Protein AF-A0A139R9L5-F1 (afdb_monomer)

Nearest PDB structures (foldseek):
  2bib-assembly1_A  TM=4.842E-01  e=1.596E-13  Streptococcus pneumoniae
  4np4-assembly1_A  TM=4.830E-01  e=3.898E-13  Clostridioides difficile
  8x2h-assembly1_A  TM=4.709E-01  e=1.472E-11  Paraclostridium sordellii ATCC 9714
  6jyx-assembly1_A  TM=4.601E-01  e=1.030E-11  Streptococcus pneumoniae TIGR4
  2x8m-assembly1_A  TM=4.077E-01  e=1.182E-10  Streptococcus pneumoniae R6

Foldseek 3Di:
DPDDLLDEAEAEPEDPVCLDDQNQVVVVVVQVVCVVVSNNRYAYEYEDVSCVSNVHPCCVVPQLRYEYEDEDPDDDPVDDPSLSHQKYFHDQADDDVPDDDGHTDMDGNHHSVCADLDAADDDQFGDHGRFGDAQWDCRVPAIFGDDRRFGDAAWDDDPLFIAGADDRGHTDAADWDDDPNFIFGHHRVRGTDAAWDQRPNFIWHQHPPSRSTTDAQAWDDDPQFIWHHYRVRTTWGDFDWDDPVVAIFTDDRRFGDAAWDDDPLFIAGGDRRGTDEQDWDDDPNFIWGQHRVRGTDAAWDQRPNDIWHQHPPSRSTTD

Solvent-accessible surface area (backbone atoms only — not comparable to full-atom values): 17907 Å² total; per-residue (Å²): 133,93,68,63,54,80,47,68,46,70,47,80,54,75,57,76,88,64,76,53,88,62,42,51,60,52,54,49,51,55,50,50,54,35,41,80,72,53,36,72,36,55,34,42,35,35,31,63,65,57,42,56,76,63,66,47,63,62,67,82,68,39,39,42,26,30,34,41,36,58,68,60,95,74,81,44,97,89,64,74,72,65,71,77,23,2,24,26,34,46,42,72,72,45,71,50,94,97,50,91,66,68,36,73,41,66,51,75,59,68,24,78,82,76,58,61,72,47,63,48,70,60,84,81,36,33,27,48,64,56,36,61,28,69,45,81,48,42,91,90,77,54,46,22,36,26,56,77,9,32,60,40,68,44,80,46,80,54,97,92,33,40,34,41,21,39,90,82,2,30,59,46,51,62,40,80,46,77,56,97,95,38,45,35,42,20,37,87,83,16,38,42,40,58,38,77,44,78,58,94,92,38,38,33,37,12,47,88,79,86,71,33,38,58,46,50,66,38,79,46,71,61,87,80,35,33,27,36,21,37,89,86,16,46,50,42,61,27,63,50,80,43,82,67,88,87,50,44,31,38,31,48,77,14,31,64,32,67,48,79,44,80,53,98,92,36,40,32,43,25,56,82,9,37,58,43,52,68,39,81,46,76,56,96,95,39,46,35,40,21,33,83,86,20,37,44,41,56,34,78,43,76,58,95,89,40,81,47,38,12,46,81,80,86,71,31,35,60,111

Radius of gyration: 40.04 Å; Cα contacts (8 Å, |Δi|>4): 660; chains: 1; bounding box: 83×35×111 Å

pLDDT: mean 93.88, std 5.16, range [58.91, 98.69]

Secondary structure (DSSP, 8-state):
----TTSPEEEEE-SGGG-SS-HHHHHHHHHHHHHHTT---EEEEEEHHHHHHTT--GGGG-GGGEEEE---SS-BTTB---TTSSEEEEEEEEEETTEEEEEEEEEESS-GGG-----EEETTEEEETTEE--EEE-TTSS-EEEETTEE--EEEEETTEEEEEETTTEE--SEEEEETTEEEEE-TTSBBP-SEEEETTEEEE--SSS--PPP-SEEEEETTEEEEE-TT--EEE--EEEE-SSSEEEEETTEE--EEEEETTEEEEEETTEEP-SEEEEETTEEEEE-TTSBBP-SEEEETTEEEE--SSS--B--

Sequence (319 aa):
MGLSKSVVMVDDLEDSSTKTGNVTNNALAFRNRLNDLGYNNQMLYTYASYSSEMGMNLSSFGNRNVWMASYPYNPNKNDLWYGSYGAWQWNSNTTFPGVSGVFDVSIDYGSPMKGDSFTGFRGDVYYVNGKKASGYYDGGRGWRWYENGVPFDGFRFYMGTYYWFGNGGIRQDNGWREAWGLKYYTDSNGRAVQGVRSIGGKKYFFGTDGTFYLRKNGIVSNQAEKYKADGNGVLAPWSGFMDMGAGWKWYENGSYFTGFRFYMGSYYWFQNGQRQNNSWENAWGLRYYVGNDGRAVQGWQTIDGKKYYFGDNGTFFLR

Mean predicted aligned error: 11.92 Å

Structure (mmCIF, N/CA/C/O backbone):
data_AF-A0A139R9L5-F1
#
_entry.id   AF-A0A139R9L5-F1
#
loop_
_atom_site.group_PDB
_atom_site.id
_atom_site.type_symbol
_atom_site.label_atom_id
_atom_site.label_alt_id
_atom_site.label_comp_id
_atom_site.label_asym_id
_atom_site.label_entity_id
_atom_site.label_seq_id
_atom_site.pdbx_PDB_ins_code
_atom_site.Cartn_x
_atom_site.Cartn_y
_atom_site.Cartn_z
_atom_site.occupancy
_atom_site.B_iso_or_equiv
_atom_site.auth_seq_id
_atom_site.auth_comp_id
_atom_site.auth_asym_id
_atom_site.auth_atom_id
_atom_site.pdbx_PDB_model_num
ATOM 1 N N . MET A 1 1 ? 25.989 -10.535 -41.829 1.00 58.91 1 MET A N 1
ATOM 2 C CA . MET A 1 1 ? 26.349 -10.188 -40.437 1.00 58.91 1 MET A CA 1
ATOM 3 C C . MET A 1 1 ? 25.283 -10.591 -39.420 1.00 58.91 1 MET A C 1
ATOM 5 O O . MET A 1 1 ? 25.670 -10.930 -38.319 1.00 58.91 1 MET A O 1
ATOM 9 N N . GLY A 1 2 ? 23.975 -10.586 -39.735 1.00 80.00 2 GLY A N 1
ATOM 10 C CA . GLY A 1 2 ? 22.943 -11.037 -38.775 1.00 80.00 2 GLY A CA 1
ATOM 11 C C . GLY A 1 2 ? 22.800 -10.148 -37.529 1.00 80.00 2 GLY A C 1
ATOM 12 O O . GLY A 1 2 ? 22.120 -10.522 -36.582 1.00 80.00 2 GLY A O 1
ATOM 13 N N . LEU A 1 3 ? 23.446 -8.980 -37.533 1.00 80.38 3 LEU A N 1
ATOM 14 C CA . LEU A 1 3 ? 23.455 -8.030 -36.428 1.00 80.38 3 LEU A CA 1
ATOM 15 C C . LEU A 1 3 ? 22.184 -7.172 -36.447 1.00 80.38 3 LEU A C 1
ATOM 17 O O . LEU A 1 3 ? 21.680 -6.813 -37.515 1.00 80.38 3 LEU A O 1
ATOM 21 N N . SER A 1 4 ? 21.685 -6.819 -35.258 1.00 84.44 4 SER A N 1
ATOM 22 C CA . SER A 1 4 ? 20.571 -5.875 -35.113 1.00 84.44 4 SER A CA 1
ATOM 23 C C . SER A 1 4 ? 20.940 -4.509 -35.695 1.00 84.44 4 SER A C 1
ATOM 25 O O . SER A 1 4 ? 22.072 -4.051 -35.557 1.00 84.44 4 SER A O 1
ATOM 27 N N . LYS A 1 5 ? 19.956 -3.810 -36.273 1.00 83.94 5 LYS A N 1
ATOM 28 C CA . LYS A 1 5 ? 20.116 -2.426 -36.756 1.00 83.94 5 LYS A CA 1
ATOM 29 C C . LYS A 1 5 ? 20.438 -1.425 -35.644 1.00 83.94 5 LYS A C 1
ATOM 31 O O . LYS A 1 5 ? 20.906 -0.331 -35.928 1.00 83.94 5 LYS A O 1
ATOM 36 N N . SER A 1 6 ? 20.209 -1.811 -34.389 1.00 80.75 6 SER A N 1
ATOM 37 C CA . SER A 1 6 ? 20.547 -1.016 -33.208 1.00 80.75 6 SER A CA 1
ATOM 38 C C . SER A 1 6 ? 21.996 -1.180 -32.737 1.00 80.75 6 SER A C 1
ATOM 40 O O . SER A 1 6 ? 22.396 -0.466 -31.820 1.00 80.75 6 SER A O 1
ATOM 42 N N . VAL A 1 7 ? 22.761 -2.132 -33.287 1.00 85.62 7 VAL A N 1
ATOM 43 C CA . VAL A 1 7 ? 24.173 -2.333 -32.919 1.00 85.62 7 VAL A CA 1
ATOM 44 C C . VAL A 1 7 ? 24.979 -1.101 -33.316 1.00 85.62 7 VAL A C 1
ATOM 46 O O . VAL A 1 7 ? 24.809 -0.583 -34.417 1.00 85.62 7 VAL A O 1
ATOM 49 N N . VAL A 1 8 ? 25.851 -0.644 -32.414 1.00 91.06 8 VAL A N 1
ATOM 50 C CA . VAL A 1 8 ? 26.825 0.407 -32.718 1.00 91.06 8 VAL A CA 1
ATOM 51 C C . VAL A 1 8 ? 27.941 -0.204 -33.556 1.00 91.06 8 VAL A C 1
ATOM 53 O O . VAL A 1 8 ? 28.617 -1.128 -33.108 1.00 91.06 8 VAL A O 1
ATOM 56 N N . MET A 1 9 ? 28.122 0.305 -34.770 1.00 93.38 9 MET A N 1
ATOM 57 C CA . MET A 1 9 ? 29.213 -0.085 -35.660 1.00 93.38 9 MET A CA 1
ATOM 58 C C . MET A 1 9 ? 30.359 0.911 -35.493 1.00 93.38 9 MET A C 1
ATOM 60 O O . MET A 1 9 ? 30.156 2.109 -35.680 1.00 93.38 9 MET A O 1
ATOM 64 N N . VAL A 1 10 ? 31.545 0.437 -35.128 1.00 94.75 10 VAL A N 1
ATOM 65 C CA . VAL A 1 10 ? 32.721 1.296 -34.947 1.00 94.75 10 VAL A CA 1
ATOM 66 C C . VAL A 1 10 ? 33.625 1.148 -36.165 1.00 94.75 10 VAL A C 1
ATOM 68 O O . VAL A 1 10 ? 33.992 0.030 -36.518 1.00 94.75 10 VAL A O 1
ATOM 71 N N . ASP A 1 11 ? 33.927 2.263 -36.821 1.00 95.56 11 ASP A N 1
ATOM 72 C CA . ASP A 1 11 ? 34.998 2.365 -37.809 1.00 95.56 11 ASP A CA 1
ATOM 73 C C . ASP A 1 11 ? 36.313 2.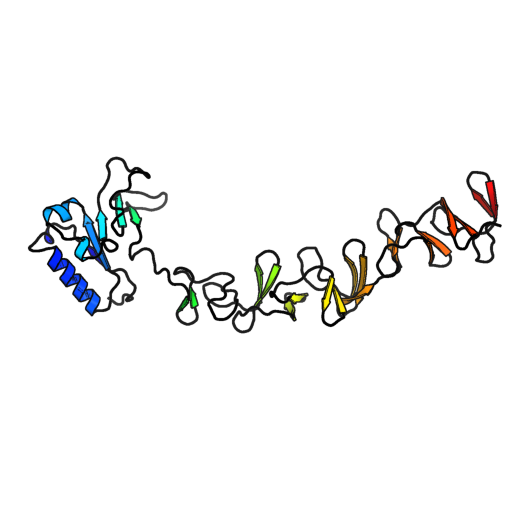594 -37.061 1.00 95.56 11 ASP A C 1
ATOM 75 O O . ASP A 1 11 ? 36.431 3.563 -36.311 1.00 95.56 11 ASP A O 1
ATOM 79 N N . ASP A 1 12 ? 37.248 1.664 -37.203 1.00 94.56 12 ASP A N 1
ATOM 80 C CA . ASP A 1 12 ? 38.472 1.575 -36.411 1.00 94.56 12 ASP A CA 1
ATOM 81 C C . ASP A 1 12 ? 39.671 2.073 -37.233 1.00 94.56 12 ASP A C 1
ATOM 83 O O . ASP A 1 12 ? 40.184 1.369 -38.108 1.00 94.56 12 ASP A O 1
ATOM 87 N N . LEU A 1 13 ? 40.080 3.325 -36.995 1.00 95.00 13 LEU A N 1
ATOM 88 C CA . LEU A 1 13 ? 41.138 4.011 -37.737 1.00 95.00 13 LEU A CA 1
ATOM 89 C C . LEU A 1 13 ? 42.344 4.307 -36.850 1.00 95.00 13 LEU A C 1
ATOM 91 O O . LEU A 1 13 ? 42.518 5.414 -36.326 1.00 95.00 13 LEU A O 1
ATOM 95 N N . GLU A 1 14 ? 43.213 3.311 -36.740 1.00 90.19 14 GLU A N 1
ATOM 96 C CA . GLU A 1 14 ? 44.490 3.432 -36.037 1.00 90.19 14 GLU A CA 1
ATOM 97 C C . GLU A 1 14 ? 45.669 2.775 -36.769 1.00 90.19 14 GLU A C 1
ATOM 99 O O . GLU A 1 14 ? 46.824 3.149 -36.555 1.00 90.19 14 GLU A O 1
ATOM 104 N N . ASP A 1 15 ? 45.405 1.849 -37.693 1.00 92.00 15 ASP A N 1
ATOM 105 C CA . ASP A 1 15 ? 46.467 1.109 -38.369 1.00 92.00 15 ASP A CA 1
ATOM 106 C C . ASP A 1 15 ? 47.169 1.945 -39.450 1.00 92.00 15 ASP A C 1
ATOM 108 O O . ASP A 1 15 ? 46.549 2.697 -40.205 1.00 92.00 15 ASP A O 1
ATOM 112 N N . SER A 1 16 ? 48.483 1.768 -39.584 1.00 91.06 16 SER A N 1
ATOM 113 C CA . SER A 1 16 ? 49.293 2.448 -40.603 1.00 91.06 16 SER A CA 1
ATOM 114 C C . SER A 1 16 ? 48.801 2.244 -42.044 1.00 91.06 16 SER A C 1
ATOM 116 O O . SER A 1 16 ? 48.887 3.168 -42.851 1.00 91.06 16 SER A O 1
ATOM 118 N N . SER A 1 17 ? 48.226 1.084 -42.368 1.00 92.06 17 SER A N 1
ATOM 119 C CA . SER A 1 17 ? 47.673 0.768 -43.691 1.00 92.06 17 SER A CA 1
ATOM 120 C C . SER A 1 17 ? 46.475 1.643 -44.071 1.00 92.06 17 SER A C 1
ATOM 122 O O . SER A 1 17 ? 46.212 1.861 -45.255 1.00 92.06 17 SER A O 1
ATOM 124 N N . THR A 1 18 ? 45.782 2.210 -43.081 1.00 91.81 18 THR A N 1
ATOM 125 C CA . THR A 1 18 ? 44.642 3.110 -43.301 1.00 91.81 18 THR A CA 1
ATOM 126 C C . THR A 1 18 ? 45.071 4.548 -43.609 1.00 91.81 18 THR A C 1
ATOM 128 O O . THR A 1 18 ? 44.250 5.342 -44.066 1.00 91.81 18 THR A O 1
ATOM 131 N N . LYS A 1 19 ? 46.358 4.894 -43.434 1.00 91.81 19 LYS A N 1
ATOM 132 C CA . LYS A 1 19 ? 46.918 6.239 -43.664 1.00 91.81 19 LYS A CA 1
ATOM 133 C C . LYS A 1 19 ? 47.159 6.533 -45.147 1.00 91.81 19 LYS A C 1
ATOM 135 O O . LYS A 1 19 ? 48.261 6.885 -45.563 1.00 91.81 19 LYS A O 1
ATOM 140 N N . THR A 1 20 ? 46.132 6.367 -45.974 1.00 88.75 20 THR A N 1
ATOM 141 C CA . THR A 1 20 ? 46.236 6.536 -47.427 1.00 88.75 20 THR A CA 1
ATOM 142 C C . THR A 1 20 ? 45.127 7.432 -47.973 1.00 88.75 20 THR A C 1
ATOM 144 O O . THR A 1 20 ? 43.956 7.324 -47.606 1.00 88.75 20 THR A O 1
ATOM 147 N N . GLY A 1 21 ? 45.500 8.343 -48.877 1.00 90.31 21 GLY A N 1
ATOM 148 C CA . GLY A 1 21 ? 44.561 9.273 -49.506 1.00 90.31 21 GLY A CA 1
ATOM 149 C C . GLY A 1 21 ? 43.842 10.185 -48.503 1.00 90.31 21 GLY A C 1
ATOM 150 O O . GLY A 1 21 ? 44.415 10.613 -47.504 1.00 90.31 21 GLY A O 1
ATOM 151 N N . ASN A 1 22 ? 42.577 10.508 -48.789 1.00 95.31 22 ASN A N 1
ATOM 152 C CA . ASN A 1 22 ? 41.741 11.314 -47.899 1.00 95.31 22 ASN A CA 1
ATOM 153 C C . ASN A 1 22 ? 40.959 10.408 -46.938 1.00 95.31 22 ASN A C 1
ATOM 155 O O . ASN A 1 22 ? 39.850 9.962 -47.241 1.00 95.31 22 ASN A O 1
ATOM 159 N N . VAL A 1 23 ? 41.540 10.174 -45.763 1.00 96.00 23 VAL A N 1
ATOM 160 C CA . VAL A 1 23 ? 40.984 9.283 -44.734 1.00 96.00 23 VAL A CA 1
ATOM 161 C C . VAL A 1 23 ? 39.589 9.713 -44.278 1.00 96.00 23 VAL A C 1
ATOM 163 O O . VAL A 1 23 ? 38.715 8.866 -44.115 1.00 96.00 23 VAL A O 1
ATOM 166 N N . THR A 1 24 ? 39.335 11.022 -44.152 1.00 96.62 24 THR A N 1
ATOM 167 C CA . THR A 1 24 ? 38.002 11.536 -43.782 1.00 96.62 24 THR A CA 1
ATOM 168 C C . THR A 1 24 ? 36.944 11.077 -44.784 1.00 96.62 24 THR A C 1
ATOM 170 O O . THR A 1 24 ? 35.913 10.533 -44.396 1.00 96.62 24 THR A O 1
ATOM 173 N N . ASN A 1 25 ? 37.201 11.262 -46.081 1.00 96.88 25 ASN A N 1
ATOM 174 C CA . ASN A 1 25 ? 36.246 10.891 -47.124 1.00 96.88 25 ASN A CA 1
ATOM 175 C C . ASN A 1 25 ? 36.062 9.373 -47.224 1.00 96.88 25 ASN A C 1
ATOM 177 O O . ASN A 1 25 ? 34.944 8.920 -47.460 1.00 96.88 25 ASN A O 1
ATOM 181 N N . ASN A 1 26 ? 37.123 8.594 -47.008 1.00 95.00 26 ASN A N 1
ATOM 182 C CA . ASN A 1 26 ? 37.047 7.133 -47.008 1.00 95.00 26 ASN A CA 1
ATOM 183 C C . ASN A 1 26 ? 36.151 6.621 -45.866 1.00 95.00 26 ASN A C 1
ATOM 185 O O . ASN A 1 26 ? 35.236 5.832 -46.105 1.00 95.00 26 ASN A O 1
ATOM 189 N N . ALA A 1 27 ? 36.347 7.137 -44.652 1.00 95.81 27 ALA A N 1
ATOM 190 C CA . ALA A 1 27 ? 35.541 6.790 -43.483 1.00 95.81 27 ALA A CA 1
ATOM 191 C C . ALA A 1 27 ? 34.079 7.258 -43.622 1.00 95.81 27 ALA A C 1
ATOM 193 O O . ALA A 1 27 ? 33.140 6.532 -43.289 1.00 95.81 27 ALA A O 1
ATOM 194 N N . LEU A 1 28 ? 33.841 8.443 -44.200 1.00 96.62 28 LEU A N 1
ATOM 195 C CA . LEU A 1 28 ? 32.485 8.899 -44.527 1.00 96.62 28 LEU A CA 1
ATOM 196 C C . LEU A 1 28 ? 31.817 8.016 -45.588 1.00 96.62 28 LEU A C 1
ATOM 198 O O . LEU A 1 28 ? 30.624 7.738 -45.478 1.00 96.62 28 LEU A O 1
ATOM 202 N N . ALA A 1 29 ? 32.554 7.542 -46.594 1.00 96.00 29 ALA A N 1
ATOM 203 C CA . ALA A 1 29 ? 32.020 6.620 -47.594 1.00 96.00 29 ALA A CA 1
ATOM 204 C C . ALA A 1 29 ? 31.612 5.279 -46.961 1.00 96.00 29 ALA A C 1
ATOM 206 O O . ALA A 1 29 ? 30.514 4.784 -47.231 1.00 96.00 29 ALA A O 1
ATOM 207 N N . PHE A 1 30 ? 32.441 4.732 -46.066 1.00 94.31 30 PHE A N 1
ATOM 208 C CA . PHE A 1 30 ? 32.104 3.542 -45.282 1.00 94.31 30 PHE A CA 1
ATOM 209 C C . PHE A 1 30 ? 30.847 3.764 -44.430 1.00 94.31 30 PHE A C 1
ATOM 211 O O . PHE A 1 30 ? 29.892 2.985 -44.497 1.00 94.31 30 PHE A O 1
ATOM 218 N N . ARG A 1 31 ? 30.791 4.882 -43.701 1.00 95.19 31 ARG A N 1
ATOM 219 C CA . ARG A 1 31 ? 29.631 5.277 -42.899 1.00 95.19 31 ARG A CA 1
ATOM 220 C C . ARG A 1 31 ? 28.353 5.394 -43.728 1.00 95.19 31 ARG A C 1
ATOM 222 O O . ARG A 1 31 ? 27.314 4.867 -43.336 1.00 95.19 31 ARG A O 1
ATOM 229 N N . ASN A 1 32 ? 28.416 6.064 -44.875 1.00 95.88 32 ASN A N 1
ATOM 230 C CA . ASN A 1 32 ? 27.268 6.227 -45.766 1.00 95.88 32 ASN A CA 1
ATOM 231 C C . ASN A 1 32 ? 26.772 4.871 -46.263 1.00 95.88 32 ASN A C 1
ATOM 233 O O . ASN A 1 32 ? 25.571 4.612 -46.246 1.00 95.88 32 ASN A O 1
ATOM 237 N N . ARG A 1 33 ? 27.690 3.951 -46.577 1.00 96.25 33 ARG A N 1
ATOM 238 C CA . ARG A 1 33 ? 27.307 2.590 -46.942 1.00 96.25 33 ARG A CA 1
ATOM 239 C C . ARG A 1 33 ? 26.597 1.853 -45.801 1.00 96.25 33 ARG A C 1
ATOM 241 O O . ARG A 1 33 ? 25.659 1.103 -46.063 1.00 96.25 33 ARG A O 1
ATOM 248 N N . LEU A 1 34 ? 27.005 2.056 -44.547 1.00 94.44 34 LEU A N 1
ATOM 249 C CA . LEU A 1 34 ? 26.305 1.497 -43.384 1.00 94.44 34 LEU A CA 1
ATOM 250 C C . LEU A 1 34 ? 24.909 2.107 -43.190 1.00 94.44 34 LEU A C 1
ATOM 252 O O . LEU A 1 34 ? 23.971 1.358 -42.904 1.00 94.44 34 LEU A O 1
ATOM 256 N N . ASN A 1 35 ? 24.757 3.419 -43.399 1.00 92.81 35 ASN A N 1
ATOM 257 C CA . ASN A 1 35 ? 23.456 4.100 -43.384 1.00 92.81 35 ASN A CA 1
ATOM 258 C C . ASN A 1 35 ? 22.500 3.520 -44.436 1.00 92.81 35 ASN A C 1
ATOM 260 O O . ASN A 1 35 ? 21.370 3.169 -44.101 1.00 92.81 35 ASN A O 1
ATOM 264 N N . ASP A 1 36 ? 22.960 3.323 -45.676 1.00 95.06 36 ASP A N 1
ATOM 265 C CA . ASP A 1 36 ? 22.151 2.725 -46.754 1.00 95.06 36 ASP A CA 1
ATOM 266 C C . ASP A 1 36 ? 21.679 1.305 -46.410 1.00 95.06 36 ASP A C 1
ATOM 268 O O . ASP A 1 36 ? 20.625 0.844 -46.845 1.00 95.06 36 ASP A O 1
ATOM 272 N N . LEU A 1 37 ? 22.473 0.592 -45.610 1.00 92.94 37 LEU A N 1
ATOM 273 C CA . LEU A 1 37 ? 22.155 -0.740 -45.108 1.00 92.94 37 LEU A CA 1
ATOM 274 C C . LEU A 1 37 ? 21.323 -0.705 -43.812 1.00 92.94 37 LEU A C 1
ATOM 276 O O . LEU A 1 37 ? 21.007 -1.769 -43.270 1.00 92.94 37 LEU A O 1
ATOM 280 N N . GLY A 1 38 ? 20.955 0.476 -43.309 1.00 89.31 38 GLY A N 1
ATOM 281 C CA . GLY A 1 38 ? 20.111 0.700 -42.133 1.00 89.31 38 GLY A CA 1
AT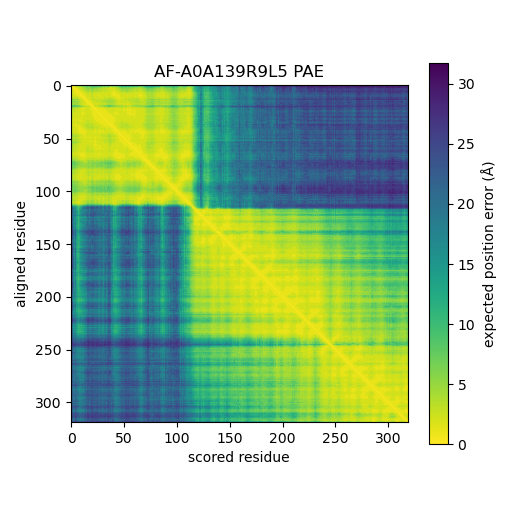OM 282 C C . GLY A 1 38 ? 20.825 0.616 -40.781 1.00 89.31 38 GLY A C 1
ATOM 283 O O . GLY A 1 38 ? 20.156 0.503 -39.756 1.00 89.31 38 GLY A O 1
ATOM 284 N N . TYR A 1 39 ? 22.159 0.617 -40.749 1.00 91.38 39 TYR A N 1
ATOM 285 C CA . TYR A 1 39 ? 22.947 0.602 -39.512 1.00 91.38 39 TYR A CA 1
ATOM 286 C C . TYR A 1 39 ? 23.329 2.023 -39.113 1.00 91.38 39 TYR A C 1
ATOM 288 O O . TYR A 1 39 ? 24.471 2.415 -39.305 1.00 91.38 39 TYR A O 1
ATOM 296 N N . ASN A 1 40 ? 22.385 2.792 -38.572 1.00 89.12 40 ASN A N 1
ATOM 297 C CA . ASN A 1 40 ? 22.553 4.238 -38.358 1.00 89.12 40 ASN A CA 1
ATOM 298 C C . ASN A 1 40 ? 23.300 4.609 -37.059 1.00 89.12 40 ASN A C 1
ATOM 300 O O . ASN A 1 40 ? 23.667 5.767 -36.866 1.00 89.12 40 ASN A O 1
ATOM 304 N N . ASN A 1 41 ? 23.535 3.639 -36.171 1.00 90.06 41 ASN A N 1
ATOM 305 C CA . ASN A 1 41 ? 24.327 3.825 -34.957 1.00 90.06 41 ASN A CA 1
ATOM 306 C C . ASN A 1 41 ? 25.796 3.555 -35.283 1.00 90.06 41 ASN A C 1
ATOM 308 O O . ASN A 1 41 ? 26.202 2.396 -35.364 1.00 90.06 41 ASN A O 1
ATOM 312 N N . GLN A 1 42 ? 26.590 4.606 -35.488 1.00 92.69 42 GLN A N 1
ATOM 313 C CA . GLN A 1 42 ? 28.009 4.455 -35.810 1.00 92.69 42 GLN A CA 1
ATOM 314 C C . GLN A 1 42 ? 28.899 5.280 -34.897 1.00 92.69 42 GLN A C 1
ATOM 316 O O . GLN A 1 42 ? 28.502 6.346 -34.422 1.00 92.69 42 GLN A O 1
ATOM 321 N N . MET A 1 43 ? 30.130 4.814 -34.733 1.00 95.50 43 MET A N 1
ATOM 322 C CA . MET A 1 43 ? 31.213 5.595 -34.164 1.00 95.50 43 MET A CA 1
ATOM 323 C C . MET A 1 43 ? 32.461 5.512 -35.031 1.00 95.50 43 MET A C 1
ATOM 325 O O . MET A 1 43 ? 32.656 4.544 -35.755 1.00 95.50 43 MET A O 1
ATOM 329 N N . LEU A 1 44 ? 33.296 6.534 -34.932 1.00 97.12 44 LEU A N 1
ATOM 330 C CA . LEU A 1 44 ? 34.657 6.546 -35.435 1.00 97.12 44 LEU A CA 1
ATOM 331 C C . LEU A 1 44 ? 35.595 6.433 -34.235 1.00 97.12 44 LEU A C 1
ATOM 333 O O . LEU A 1 44 ? 35.563 7.304 -33.364 1.00 97.12 44 LEU A O 1
ATOM 337 N N . TYR A 1 45 ? 36.413 5.392 -34.199 1.00 97.50 45 TYR A N 1
ATOM 338 C CA . TYR A 1 45 ? 37.508 5.248 -33.253 1.00 97.50 45 TYR A CA 1
ATOM 339 C C . TYR A 1 45 ? 38.829 5.635 -33.919 1.00 97.50 45 TYR A C 1
ATOM 341 O O . TYR A 1 45 ? 39.101 5.249 -35.053 1.00 97.50 45 TYR A O 1
ATOM 349 N N . THR A 1 46 ? 39.622 6.458 -33.236 1.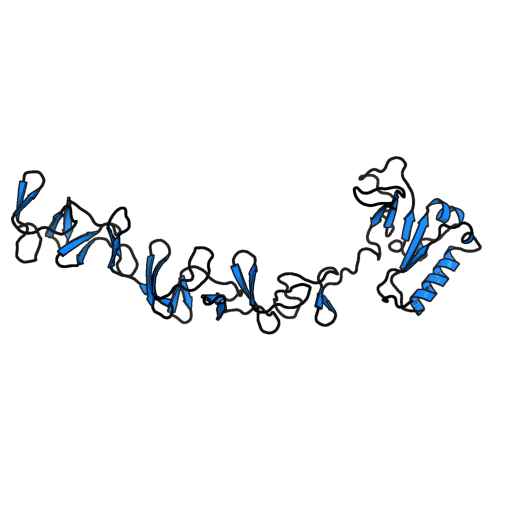00 97.31 46 THR A N 1
ATOM 350 C CA . THR A 1 46 ? 40.958 6.872 -33.682 1.00 97.31 46 THR A CA 1
ATOM 351 C C . THR A 1 46 ? 41.744 7.463 -32.511 1.00 97.31 46 THR A C 1
ATOM 353 O O . THR A 1 46 ? 41.178 7.723 -31.447 1.00 97.31 46 THR A O 1
ATOM 356 N N . TYR A 1 47 ? 43.033 7.741 -32.700 1.00 95.88 47 TYR A N 1
ATOM 357 C CA . TYR A 1 47 ? 43.875 8.398 -31.701 1.00 95.88 47 TYR A CA 1
ATOM 358 C C . TYR A 1 47 ? 44.334 9.796 -32.140 1.00 95.88 47 TYR A C 1
ATOM 360 O O . TYR A 1 47 ? 44.373 10.135 -33.326 1.00 95.88 47 TYR A O 1
ATOM 368 N N . ALA A 1 48 ? 44.685 10.642 -31.167 1.00 93.56 48 ALA A N 1
ATOM 369 C CA . ALA A 1 48 ? 44.901 12.073 -31.400 1.00 93.56 48 ALA A CA 1
ATOM 370 C C . ALA A 1 48 ? 45.987 12.378 -32.452 1.00 93.56 48 ALA A C 1
ATOM 372 O O . ALA A 1 48 ? 45.790 13.248 -33.304 1.00 93.56 48 ALA A O 1
ATOM 373 N N . SER A 1 49 ? 47.113 11.656 -32.431 1.00 93.69 49 SER A N 1
ATOM 374 C CA . SER A 1 49 ? 48.175 11.828 -33.432 1.00 93.69 49 SER A CA 1
ATOM 375 C C . SER A 1 49 ? 47.775 11.319 -34.815 1.00 93.69 49 SER A C 1
ATOM 377 O O . SER A 1 49 ? 48.049 12.022 -35.780 1.00 93.69 49 SER A O 1
ATOM 379 N N . TYR A 1 50 ? 47.045 10.203 -34.937 1.00 96.12 50 TYR A N 1
ATOM 380 C CA . TYR A 1 50 ? 46.507 9.739 -36.224 1.00 96.12 50 TYR A CA 1
ATOM 381 C C . TYR A 1 50 ? 45.646 10.815 -36.884 1.00 96.12 50 TYR A C 1
ATOM 383 O O . TYR A 1 50 ? 45.865 11.190 -38.036 1.00 96.12 50 TYR A O 1
ATOM 391 N N . SER A 1 51 ? 44.686 11.353 -36.125 1.00 94.25 51 SER A N 1
ATOM 392 C CA . SER A 1 51 ? 43.772 12.378 -36.624 1.00 94.25 51 SER A CA 1
ATOM 393 C C . SER A 1 51 ? 44.512 13.639 -37.073 1.00 94.25 51 SER A C 1
ATOM 395 O O . SER A 1 51 ? 44.093 14.267 -38.045 1.00 94.25 51 SER A O 1
ATOM 397 N N . SER A 1 52 ? 45.577 14.019 -36.361 1.00 94.31 52 SER A N 1
ATOM 398 C CA . SER A 1 52 ? 46.410 15.178 -36.693 1.00 94.31 52 SER A CA 1
ATOM 399 C C . SER A 1 52 ? 47.252 14.928 -37.950 1.00 94.31 52 SER A C 1
ATOM 401 O O . SER A 1 52 ? 47.217 15.730 -38.880 1.00 94.31 52 SER A O 1
ATOM 403 N N . GLU A 1 53 ? 47.944 13.786 -38.018 1.00 95.06 53 GLU A N 1
ATOM 404 C CA . GLU A 1 53 ? 48.787 13.375 -39.152 1.00 95.06 53 GLU A CA 1
ATOM 405 C C . GLU A 1 53 ? 47.996 13.291 -40.461 1.00 95.06 53 GLU A C 1
ATOM 407 O O . GLU A 1 53 ? 48.473 13.732 -41.505 1.00 95.06 53 GLU A O 1
ATOM 412 N N . MET A 1 54 ? 46.770 12.765 -40.403 1.00 95.75 54 MET A N 1
ATOM 413 C CA . MET A 1 54 ? 45.911 12.594 -41.577 1.00 95.75 54 MET A CA 1
ATOM 414 C C . MET A 1 54 ? 45.019 13.807 -41.870 1.00 95.75 54 MET A C 1
ATOM 416 O O . MET A 1 54 ? 44.225 13.762 -42.812 1.00 95.75 54 MET A O 1
ATOM 420 N N . GLY A 1 55 ? 45.108 14.881 -41.075 1.00 95.06 55 GLY A N 1
ATOM 421 C CA . GLY A 1 55 ? 44.301 16.091 -41.251 1.00 95.06 55 GLY A CA 1
ATOM 422 C C . GLY A 1 55 ? 42.792 15.823 -41.216 1.00 95.06 55 GLY A C 1
ATOM 423 O O . GLY A 1 55 ? 42.044 16.359 -42.036 1.00 95.06 55 GLY A O 1
ATOM 424 N N . MET A 1 56 ? 42.335 14.949 -40.314 1.00 95.56 56 MET A N 1
ATOM 425 C CA . MET A 1 56 ? 40.943 14.501 -40.304 1.00 95.56 56 MET A CA 1
ATOM 426 C C . MET A 1 56 ? 39.964 15.598 -39.871 1.00 95.56 56 MET A C 1
ATOM 428 O O . MET A 1 56 ? 40.161 16.270 -38.858 1.00 95.56 56 MET A O 1
ATOM 432 N N . ASN A 1 57 ? 38.829 15.704 -40.568 1.00 96.12 57 ASN A N 1
ATOM 433 C CA . ASN A 1 57 ? 37.717 16.553 -40.141 1.00 96.12 57 ASN A CA 1
ATOM 434 C C . ASN A 1 57 ? 36.723 15.753 -39.282 1.00 96.12 57 ASN A C 1
ATOM 436 O O . ASN A 1 57 ? 35.663 15.338 -39.753 1.00 96.12 57 ASN A O 1
ATOM 440 N N . LEU A 1 58 ? 37.050 15.559 -38.004 1.00 95.38 58 LEU A N 1
ATOM 441 C CA . LEU A 1 58 ? 36.243 14.761 -37.067 1.00 95.38 58 LEU A CA 1
ATOM 442 C C . LEU A 1 58 ? 34.808 15.287 -36.872 1.00 95.38 58 LEU A C 1
ATOM 444 O O . LEU A 1 58 ? 33.887 14.512 -36.615 1.00 95.38 58 LEU A O 1
ATOM 448 N N . SER A 1 59 ? 34.586 16.592 -37.054 1.00 94.56 59 SER A N 1
ATOM 449 C CA . SER A 1 59 ? 33.254 17.195 -36.914 1.00 94.56 59 SER A CA 1
ATOM 450 C C . SER A 1 59 ? 32.254 16.703 -37.967 1.00 94.56 59 SER A C 1
ATOM 452 O O . SER A 1 59 ? 31.054 16.652 -37.695 1.00 94.56 59 SER A O 1
ATOM 454 N N . SER A 1 60 ? 32.743 16.250 -39.130 1.00 95.38 60 SER A N 1
ATOM 455 C CA . SER A 1 60 ? 31.917 15.677 -40.201 1.00 95.38 60 SER A CA 1
ATOM 456 C C . SER A 1 60 ? 31.208 14.378 -39.797 1.00 95.38 60 SER A C 1
ATOM 458 O O . SER A 1 60 ? 30.180 14.029 -40.373 1.00 95.38 60 SER A O 1
ATOM 460 N N . PHE A 1 61 ? 31.700 13.696 -38.758 1.00 94.19 61 PHE A N 1
ATOM 461 C CA . PHE A 1 61 ? 31.070 12.504 -38.192 1.00 94.19 61 PHE A CA 1
ATOM 462 C C . PHE A 1 61 ? 30.057 12.851 -37.084 1.00 94.19 61 PHE A C 1
ATOM 464 O O . PHE A 1 61 ? 29.331 11.976 -36.605 1.00 94.19 61 PHE A O 1
ATOM 471 N N . GLY A 1 62 ? 29.974 14.116 -36.669 1.00 93.56 62 GLY A N 1
ATOM 472 C CA . GLY A 1 62 ? 29.268 14.543 -35.466 1.00 93.56 62 GLY A CA 1
ATOM 473 C C . GLY A 1 62 ? 30.043 14.145 -34.211 1.00 93.56 62 GLY A C 1
ATOM 474 O O . GLY A 1 62 ? 30.290 12.968 -33.967 1.00 93.56 62 GLY A O 1
ATOM 475 N N . ASN A 1 63 ? 30.399 15.125 -33.381 1.00 92.75 63 ASN A N 1
ATOM 476 C CA . ASN A 1 63 ? 31.361 14.930 -32.290 1.00 92.75 63 ASN A CA 1
ATOM 477 C C . ASN A 1 63 ? 30.995 13.785 -31.325 1.00 92.75 63 ASN A C 1
ATOM 479 O O . ASN A 1 63 ? 31.873 13.049 -30.886 1.00 92.75 63 ASN A O 1
ATOM 483 N N . ARG A 1 64 ? 29.705 13.568 -31.037 1.00 93.62 64 ARG A N 1
ATOM 484 C CA . ARG A 1 64 ? 29.253 12.470 -30.157 1.00 93.62 64 ARG A CA 1
ATOM 485 C C . ARG A 1 64 ? 29.439 11.067 -30.740 1.00 93.62 64 ARG A C 1
ATOM 487 O O . ARG A 1 64 ? 29.333 10.097 -30.001 1.00 93.62 64 ARG A O 1
ATOM 494 N N . ASN A 1 65 ? 29.773 10.958 -32.020 1.00 95.12 65 ASN A N 1
ATOM 495 C CA . ASN A 1 65 ? 30.096 9.697 -32.678 1.00 95.12 65 ASN A CA 1
ATOM 496 C C . ASN A 1 65 ? 31.610 9.448 -32.744 1.00 95.12 65 ASN A C 1
ATOM 498 O O . ASN A 1 65 ? 32.032 8.518 -33.414 1.00 95.12 65 ASN A O 1
ATOM 502 N N . VAL A 1 66 ? 32.441 10.262 -32.091 1.00 97.19 66 VAL A N 1
ATOM 503 C CA . VAL A 1 66 ? 33.896 10.060 -32.059 1.00 97.19 66 VAL A CA 1
ATOM 504 C C . VAL A 1 66 ? 34.296 9.410 -30.736 1.00 97.19 66 VAL A C 1
ATOM 506 O O . VAL A 1 66 ? 33.889 9.867 -29.663 1.00 97.19 66 VAL A O 1
ATOM 509 N N . TRP A 1 67 ? 35.095 8.352 -30.821 1.00 97.62 67 TRP A N 1
ATOM 510 C CA . TRP A 1 67 ? 35.785 7.705 -29.713 1.00 97.62 67 TRP A CA 1
ATOM 511 C C . TRP A 1 67 ? 37.281 7.981 -29.862 1.00 97.62 67 TRP A C 1
ATOM 513 O O . TRP A 1 67 ? 37.941 7.447 -30.745 1.00 97.62 67 TRP A O 1
ATOM 523 N N . MET A 1 68 ? 37.796 8.888 -29.036 1.00 97.69 68 MET A N 1
ATOM 524 C CA . MET A 1 68 ? 39.180 9.347 -29.131 1.00 97.69 68 MET A CA 1
ATOM 525 C C . MET A 1 68 ? 40.068 8.567 -28.165 1.00 97.69 68 MET A C 1
ATOM 527 O O . MET A 1 68 ? 39.761 8.519 -26.976 1.00 97.69 68 MET A O 1
ATOM 531 N N . ALA A 1 69 ? 41.181 8.020 -28.639 1.00 97.12 69 ALA A N 1
ATOM 532 C CA . ALA A 1 69 ? 42.218 7.427 -27.805 1.00 97.12 69 ALA A CA 1
ATOM 533 C C . ALA A 1 69 ? 43.373 8.410 -27.570 1.00 97.12 69 ALA A C 1
ATOM 535 O O . ALA A 1 69 ? 43.903 9.033 -28.497 1.00 97.12 69 ALA A O 1
ATOM 536 N N . SER A 1 70 ? 43.743 8.581 -26.301 1.00 95.19 70 SER A N 1
ATOM 537 C CA . SER A 1 70 ? 44.911 9.360 -25.881 1.00 95.19 70 SER A CA 1
ATOM 538 C C . SER A 1 70 ? 45.176 9.131 -24.399 1.00 95.19 70 SER A C 1
ATOM 540 O O . SER A 1 70 ? 44.271 9.291 -23.579 1.00 95.19 70 SER A O 1
ATOM 542 N N . TYR A 1 71 ? 46.420 8.824 -24.042 1.00 94.81 71 TYR A N 1
ATOM 543 C CA . TYR A 1 71 ? 46.763 8.333 -22.708 1.00 94.81 71 TYR A CA 1
ATOM 544 C C . TYR A 1 71 ? 47.515 9.405 -21.905 1.00 94.81 71 TYR A C 1
ATOM 546 O O . TYR A 1 71 ? 48.663 9.717 -22.232 1.00 94.81 71 TYR A O 1
ATOM 554 N N . PRO A 1 72 ? 46.904 10.001 -20.864 1.00 93.00 72 PRO A N 1
ATOM 555 C CA . PRO A 1 72 ? 47.607 10.925 -19.993 1.00 93.00 72 PRO A CA 1
ATOM 556 C C . PRO A 1 72 ? 48.623 10.146 -19.154 1.00 93.00 72 PRO A C 1
ATOM 558 O O . PRO A 1 72 ? 48.313 9.087 -18.612 1.00 93.00 72 PRO A O 1
ATOM 561 N N . TYR A 1 73 ? 49.829 10.697 -18.997 1.00 92.00 73 TYR A N 1
ATOM 562 C CA . TYR A 1 73 ? 50.868 10.071 -18.172 1.00 92.00 73 TYR A CA 1
ATOM 563 C C . TYR A 1 73 ? 50.433 9.940 -16.699 1.00 92.00 73 TYR A C 1
ATOM 565 O O . TYR A 1 73 ? 50.699 8.928 -16.060 1.00 92.00 73 TYR A O 1
ATOM 573 N N . ASN A 1 74 ? 49.709 10.945 -16.184 1.00 91.69 74 ASN A N 1
ATOM 574 C CA . ASN A 1 74 ? 49.125 10.961 -14.840 1.00 91.69 74 ASN A CA 1
ATOM 575 C C . ASN A 1 74 ? 47.606 11.228 -14.923 1.00 91.69 74 ASN A C 1
ATOM 577 O O . ASN A 1 74 ? 47.201 12.393 -14.921 1.00 91.69 74 ASN A O 1
ATOM 581 N N . PRO A 1 75 ? 46.753 10.192 -15.007 1.00 90.69 75 PRO A N 1
ATOM 582 C CA . PRO A 1 75 ? 45.300 10.360 -15.062 1.00 90.69 75 PRO A CA 1
ATOM 583 C C . PRO A 1 75 ? 44.745 11.109 -13.839 1.00 90.69 75 PRO A C 1
ATOM 585 O O . PRO A 1 75 ? 45.084 10.793 -12.698 1.00 90.69 75 PRO A O 1
ATOM 588 N N . ASN A 1 76 ? 43.850 12.077 -14.061 1.00 91.06 76 ASN A N 1
ATOM 589 C CA . ASN A 1 76 ? 43.237 12.876 -12.999 1.00 91.06 76 ASN A CA 1
ATOM 590 C C . ASN A 1 76 ? 41.733 13.044 -13.243 1.00 91.06 76 ASN A C 1
ATOM 592 O O . ASN A 1 76 ? 41.308 13.514 -14.292 1.00 91.06 76 ASN A O 1
ATOM 596 N N . LYS A 1 77 ? 40.913 12.727 -12.234 1.00 92.00 77 LYS A N 1
ATOM 597 C CA . LYS A 1 77 ? 39.446 12.844 -12.306 1.00 92.00 77 LYS A CA 1
ATOM 598 C C . LYS A 1 77 ? 38.931 14.264 -12.589 1.00 92.00 77 LYS A C 1
ATOM 600 O O . LYS A 1 77 ? 37.791 14.411 -13.014 1.00 92.00 77 LYS A O 1
ATOM 605 N N . ASN A 1 78 ? 39.736 15.288 -12.304 1.00 94.12 78 ASN A N 1
ATOM 606 C CA . ASN A 1 78 ? 39.385 16.694 -12.501 1.00 94.12 78 ASN A CA 1
ATOM 607 C C . ASN A 1 78 ? 39.950 17.274 -13.812 1.00 94.12 78 ASN A C 1
ATOM 609 O O . ASN A 1 78 ? 39.640 18.417 -14.130 1.00 94.12 78 ASN A O 1
ATOM 613 N N . ASP A 1 79 ? 40.772 16.518 -14.546 1.00 93.50 79 ASP A N 1
ATOM 614 C CA . ASP A 1 79 ? 41.355 16.923 -15.830 1.00 93.50 79 ASP A CA 1
ATOM 615 C C . ASP A 1 79 ? 40.987 15.891 -16.899 1.00 93.50 79 ASP A C 1
ATOM 617 O O . ASP A 1 79 ? 41.724 14.952 -17.201 1.00 93.50 79 ASP A O 1
ATOM 621 N N . LEU A 1 80 ? 39.761 16.024 -17.399 1.00 95.31 80 LEU A N 1
ATOM 622 C CA . LEU A 1 80 ? 39.170 15.093 -18.345 1.00 95.31 80 LEU A CA 1
ATOM 623 C C . LEU A 1 80 ? 39.374 15.590 -19.776 1.00 95.31 80 LEU A C 1
ATOM 625 O O . LEU A 1 80 ? 38.909 16.674 -20.136 1.00 95.31 80 LEU A O 1
ATOM 629 N N . TRP A 1 81 ? 40.036 14.790 -20.611 1.00 95.81 81 TRP A N 1
ATOM 630 C CA . TRP A 1 81 ? 40.301 15.162 -21.999 1.00 95.81 81 TRP A CA 1
ATOM 631 C C . TRP A 1 81 ? 39.126 14.775 -22.908 1.00 95.81 81 TRP A C 1
ATOM 633 O O . TRP A 1 81 ? 38.328 13.885 -22.601 1.00 95.81 81 TRP A O 1
ATOM 643 N N . TYR A 1 82 ? 39.018 15.471 -24.044 1.00 96.19 82 TYR A N 1
ATOM 644 C CA . TYR A 1 82 ? 38.098 15.145 -25.144 1.00 96.19 82 TYR A CA 1
ATOM 645 C C . TYR A 1 82 ? 36.598 15.076 -24.786 1.00 96.19 82 TYR A C 1
ATOM 647 O O . TYR A 1 82 ? 35.826 14.418 -25.480 1.00 96.19 82 TYR A O 1
ATOM 655 N N . GLY A 1 83 ? 36.148 15.809 -23.760 1.00 94.31 83 GLY A N 1
ATOM 656 C CA . GLY A 1 83 ? 34.737 15.853 -23.330 1.00 94.31 83 GLY A CA 1
ATOM 657 C C . GLY A 1 83 ? 33.727 16.338 -24.387 1.00 94.31 83 GLY A C 1
ATOM 658 O O . GLY A 1 83 ? 32.515 16.149 -24.240 1.00 94.31 83 GLY A O 1
ATOM 659 N N . SER A 1 84 ? 34.205 16.960 -25.469 1.00 94.00 84 SER A N 1
ATOM 660 C CA . SER A 1 84 ? 33.392 17.338 -26.629 1.00 94.00 84 SER A CA 1
ATOM 661 C C . SER A 1 84 ? 32.989 16.142 -27.502 1.00 94.00 84 SER A C 1
ATOM 663 O O . SER A 1 84 ? 31.993 16.247 -28.221 1.00 94.00 84 SER A O 1
ATOM 665 N N . TYR A 1 85 ? 33.718 15.024 -27.434 1.00 96.69 85 TYR A N 1
ATOM 666 C CA . TYR A 1 85 ? 33.458 13.815 -28.216 1.00 96.69 85 TYR A CA 1
ATOM 667 C C . TYR A 1 85 ? 32.521 12.831 -27.503 1.00 96.69 85 TYR A C 1
ATOM 669 O O . TYR A 1 85 ? 31.992 13.121 -26.431 1.00 96.69 85 TYR A O 1
ATOM 677 N N . GLY A 1 86 ? 32.215 11.702 -28.141 1.00 94.25 86 GLY A N 1
ATOM 678 C CA . GLY A 1 86 ? 31.322 10.676 -27.603 1.00 94.25 86 GLY A CA 1
ATOM 679 C C . GLY A 1 86 ? 31.961 9.871 -26.484 1.00 94.25 86 GLY A C 1
ATOM 680 O O . GLY A 1 86 ? 31.334 9.652 -25.453 1.00 94.25 86 GLY A O 1
ATOM 681 N N . ALA A 1 87 ? 33.209 9.455 -26.677 1.00 96.62 87 ALA A N 1
ATOM 682 C CA . ALA A 1 87 ? 33.965 8.693 -25.695 1.00 96.62 87 ALA A CA 1
ATOM 683 C C . ALA A 1 87 ? 35.459 9.031 -25.756 1.00 96.62 87 ALA A C 1
ATOM 685 O O . ALA A 1 87 ? 35.976 9.449 -26.794 1.00 96.62 87 ALA A O 1
ATOM 686 N N . TRP A 1 88 ? 36.155 8.815 -24.643 1.00 97.50 88 TRP A N 1
ATOM 687 C CA . TRP A 1 88 ? 37.605 8.951 -24.538 1.00 97.50 88 TRP A CA 1
ATOM 688 C C . TRP A 1 88 ? 38.211 7.692 -23.931 1.00 97.50 88 TRP A C 1
ATOM 690 O O . TRP A 1 88 ? 37.927 7.388 -22.774 1.00 97.50 88 TRP A O 1
ATOM 700 N N . GLN A 1 89 ? 39.046 6.983 -24.689 1.00 96.81 89 GLN A N 1
ATOM 701 C CA . GLN A 1 89 ? 39.890 5.908 -24.175 1.00 96.81 89 GLN A CA 1
ATOM 702 C C . GLN A 1 89 ? 41.151 6.523 -23.559 1.00 96.81 89 GLN A C 1
ATOM 704 O O . GLN A 1 89 ? 41.992 7.088 -24.262 1.00 96.81 89 GLN A O 1
ATOM 709 N N . TRP A 1 90 ? 41.258 6.451 -22.235 1.00 95.94 90 TRP A N 1
ATOM 710 C CA . TRP A 1 90 ? 42.316 7.118 -21.470 1.00 95.94 90 TRP A CA 1
ATOM 711 C C . TRP A 1 90 ? 43.387 6.151 -20.956 1.00 95.94 90 TRP A C 1
ATOM 713 O O . TRP A 1 90 ? 44.427 6.592 -20.475 1.00 95.94 90 TRP A O 1
ATOM 723 N N . ASN A 1 91 ? 43.171 4.838 -21.061 1.00 94.44 91 ASN A N 1
ATOM 724 C CA . ASN A 1 91 ? 44.135 3.815 -20.655 1.00 94.44 91 ASN A CA 1
ATOM 725 C C . ASN A 1 91 ? 43.941 2.546 -21.491 1.00 94.44 91 ASN A C 1
ATOM 727 O O . ASN A 1 91 ? 42.795 2.187 -21.742 1.00 94.44 91 ASN A O 1
ATOM 731 N N . SER A 1 92 ? 45.027 1.868 -21.865 1.00 93.44 92 SER A N 1
ATOM 732 C CA . SER A 1 92 ? 45.007 0.617 -22.646 1.00 93.44 92 SER A CA 1
ATOM 733 C C . SER A 1 92 ? 45.584 -0.603 -21.917 1.00 93.44 92 SER A C 1
ATOM 735 O O . SER A 1 92 ? 45.822 -1.660 -22.492 1.00 93.44 92 SER A O 1
ATOM 737 N N . ASN A 1 93 ? 45.872 -0.455 -20.625 1.00 93.81 93 ASN A N 1
ATOM 738 C CA . ASN A 1 93 ? 46.633 -1.424 -19.845 1.00 93.81 93 ASN A CA 1
ATOM 739 C C . ASN A 1 93 ? 46.063 -1.618 -18.430 1.00 93.81 93 ASN A C 1
ATOM 741 O O . ASN A 1 93 ? 46.800 -1.865 -17.474 1.00 93.81 93 ASN A O 1
ATOM 745 N N . THR A 1 94 ? 44.749 -1.461 -18.262 1.00 93.12 94 THR A N 1
ATOM 746 C CA . THR A 1 94 ? 44.107 -1.648 -16.954 1.00 93.12 94 THR A CA 1
ATOM 747 C C . THR A 1 94 ? 43.829 -3.125 -16.704 1.00 93.12 94 THR A C 1
ATOM 749 O O . THR A 1 94 ? 43.367 -3.835 -17.593 1.00 93.12 94 THR A O 1
ATOM 752 N N . THR A 1 95 ? 44.065 -3.591 -15.478 1.00 95.12 95 THR A N 1
ATOM 753 C CA . THR A 1 95 ? 43.688 -4.935 -15.023 1.00 95.12 95 THR A CA 1
ATOM 754 C C . THR A 1 95 ? 42.610 -4.846 -13.948 1.00 95.12 95 THR A C 1
ATOM 756 O O . THR A 1 95 ? 42.549 -3.882 -13.182 1.00 95.12 95 THR A O 1
ATOM 759 N N . PHE A 1 96 ? 41.750 -5.863 -13.879 1.00 92.00 96 PHE A N 1
ATOM 760 C CA . PHE A 1 96 ? 40.703 -5.954 -12.864 1.00 92.00 96 PHE A CA 1
ATOM 761 C C . PHE A 1 96 ? 40.926 -7.191 -11.988 1.00 92.00 96 PHE A C 1
ATOM 763 O O . PHE A 1 96 ? 41.180 -8.274 -12.522 1.00 92.00 96 PHE A O 1
ATOM 770 N N . PRO A 1 97 ? 40.819 -7.078 -10.650 1.00 94.75 97 PRO A N 1
ATOM 771 C CA . PRO A 1 97 ? 40.935 -8.232 -9.766 1.00 94.75 97 PRO A CA 1
ATOM 772 C C . PRO A 1 97 ? 39.975 -9.358 -10.169 1.00 94.75 97 PRO A C 1
ATOM 774 O O . PRO A 1 97 ? 38.771 -9.144 -10.289 1.00 94.75 97 PRO A O 1
ATOM 777 N N . GLY A 1 98 ? 40.514 -10.562 -10.374 1.00 94.12 98 GLY A N 1
ATOM 778 C CA . GLY A 1 98 ? 39.726 -11.740 -10.749 1.00 94.12 98 GLY A CA 1
ATOM 779 C C . GLY A 1 98 ? 39.357 -11.841 -12.234 1.00 94.12 98 GLY A C 1
ATOM 780 O O . GLY A 1 98 ? 38.679 -12.794 -12.609 1.00 94.12 98 GLY A O 1
ATOM 781 N N . VAL A 1 99 ? 39.815 -10.915 -13.084 1.00 94.06 99 VAL A N 1
ATOM 782 C CA . VAL A 1 99 ? 39.621 -10.971 -14.540 1.00 94.06 99 VAL A CA 1
ATOM 783 C C . VAL A 1 99 ? 40.984 -11.082 -15.221 1.00 94.06 99 VAL A C 1
ATOM 785 O O . VAL A 1 99 ? 41.869 -10.261 -14.998 1.00 94.06 99 VAL A O 1
ATOM 788 N N . SER A 1 100 ? 41.168 -12.117 -16.042 1.00 93.69 100 SER A N 1
ATOM 789 C CA . SER A 1 100 ? 42.399 -12.291 -16.819 1.00 93.69 100 SER A CA 1
ATOM 790 C C . SER A 1 100 ? 42.417 -11.339 -18.018 1.00 93.69 100 SER A C 1
ATOM 792 O O . SER A 1 100 ? 41.411 -11.223 -18.716 1.00 93.69 100 SER A O 1
ATOM 794 N N . GLY A 1 101 ? 43.561 -10.695 -18.260 1.00 93.75 101 GLY A N 1
ATOM 795 C CA . GLY A 1 101 ? 43.784 -9.806 -19.402 1.00 93.75 101 GLY A CA 1
ATOM 796 C C . GLY A 1 101 ? 44.046 -8.351 -19.015 1.00 93.75 101 GLY A C 1
ATOM 797 O O . GLY A 1 101 ? 43.912 -7.955 -17.855 1.00 93.75 101 GLY A O 1
ATOM 798 N N . VAL A 1 102 ? 44.444 -7.573 -20.019 1.00 94.75 102 VAL A N 1
ATOM 799 C CA . VAL A 1 102 ? 44.543 -6.112 -19.962 1.00 94.75 102 VAL A CA 1
ATOM 800 C C . VAL A 1 102 ? 43.413 -5.521 -20.788 1.00 94.75 102 VAL A C 1
ATOM 802 O O . VAL A 1 102 ? 43.003 -6.105 -21.792 1.00 94.75 102 VAL A O 1
ATOM 805 N N . PHE A 1 103 ? 42.883 -4.395 -20.331 1.00 94.00 103 PHE A N 1
ATOM 806 C CA . PHE A 1 103 ? 41.687 -3.794 -20.891 1.00 94.00 103 PHE A CA 1
ATOM 807 C C . PHE A 1 103 ? 41.908 -2.322 -21.197 1.00 94.00 103 PHE A C 1
ATOM 809 O O . PHE A 1 103 ? 42.461 -1.574 -20.381 1.00 94.00 103 PHE A O 1
ATOM 816 N N . ASP A 1 104 ? 41.365 -1.919 -22.339 1.00 93.88 104 ASP A N 1
ATOM 817 C CA . ASP A 1 104 ? 41.130 -0.526 -22.657 1.00 93.88 104 ASP A CA 1
ATOM 818 C C . ASP A 1 104 ? 40.008 0.033 -21.784 1.00 93.88 104 ASP A C 1
ATOM 820 O O . ASP A 1 104 ? 38.934 -0.561 -21.643 1.00 93.88 104 ASP A O 1
ATOM 824 N N . VAL A 1 105 ? 40.239 1.207 -21.205 1.00 93.75 105 VAL A N 1
ATOM 825 C CA . VAL A 1 105 ? 39.284 1.887 -20.335 1.00 93.75 105 VAL A CA 1
ATOM 826 C C . VAL A 1 105 ? 38.923 3.227 -20.933 1.00 93.75 105 VAL A C 1
ATOM 828 O O . VAL A 1 105 ? 39.781 4.049 -21.263 1.00 93.75 105 VAL A O 1
ATOM 831 N N . SER A 1 106 ? 37.615 3.444 -21.044 1.00 95.00 106 SER A N 1
ATOM 832 C CA . SER A 1 106 ? 37.049 4.649 -21.630 1.00 95.00 106 SER A CA 1
ATOM 833 C C . SER A 1 106 ? 36.089 5.365 -20.689 1.00 95.00 106 SER A C 1
ATOM 835 O O . SER A 1 106 ? 35.447 4.746 -19.841 1.00 95.00 106 SER A O 1
ATOM 837 N N . ILE A 1 107 ? 35.974 6.678 -20.866 1.00 94.50 107 ILE A N 1
ATOM 838 C CA . ILE A 1 107 ? 34.896 7.501 -20.318 1.00 94.50 107 ILE A CA 1
ATOM 839 C C . ILE A 1 107 ? 33.898 7.764 -21.444 1.00 94.50 107 ILE A C 1
ATOM 841 O O . ILE A 1 107 ? 34.280 8.247 -22.508 1.00 94.50 107 ILE A O 1
ATOM 845 N N . ASP A 1 108 ? 32.624 7.456 -21.208 1.00 92.62 108 ASP A N 1
ATOM 846 C CA . ASP A 1 108 ? 31.530 7.773 -22.128 1.00 92.62 108 ASP A CA 1
ATOM 847 C C . ASP A 1 108 ? 30.926 9.146 -21.779 1.00 92.62 108 ASP A C 1
ATOM 849 O O . ASP A 1 108 ? 30.417 9.364 -20.675 1.00 92.62 108 ASP A O 1
ATOM 853 N N . TYR A 1 109 ? 30.966 10.073 -22.733 1.00 92.38 109 TYR A N 1
ATOM 854 C CA . TYR A 1 109 ? 30.434 11.435 -22.632 1.00 92.38 109 TYR A CA 1
ATOM 855 C C . TYR A 1 109 ? 29.073 11.603 -23.333 1.00 92.38 109 TYR A C 1
ATOM 857 O O . TYR A 1 109 ? 28.668 12.717 -23.671 1.00 92.38 109 TYR A O 1
ATOM 865 N N . GLY A 1 110 ? 28.339 10.511 -23.543 1.00 86.31 110 GLY A N 1
ATOM 866 C CA . GLY A 1 110 ? 27.091 10.470 -24.303 1.00 86.31 110 GLY A CA 1
ATOM 867 C C . GLY A 1 110 ? 27.281 9.914 -25.709 1.00 86.31 110 GLY A C 1
ATOM 868 O O . GLY A 1 110 ? 26.746 10.483 -26.661 1.00 86.31 110 GLY A O 1
ATOM 869 N N . SER A 1 111 ? 28.056 8.837 -25.841 1.00 90.38 111 SER A N 1
ATOM 870 C CA . SER A 1 111 ? 28.213 8.134 -27.111 1.00 90.38 111 SER A CA 1
ATOM 871 C C . SER A 1 111 ? 26.978 7.281 -27.445 1.00 90.38 111 SER A C 1
ATOM 873 O O . SER A 1 111 ? 26.188 6.948 -26.552 1.00 90.38 111 SER A O 1
ATOM 875 N N . PRO A 1 112 ? 26.824 6.838 -28.706 1.00 86.12 112 PRO A N 1
ATOM 876 C CA . PRO A 1 112 ? 25.853 5.808 -29.073 1.00 86.12 112 PRO A CA 1
ATOM 877 C C . PRO A 1 112 ? 25.980 4.486 -28.287 1.00 86.12 112 PRO A C 1
ATOM 879 O O . PRO A 1 112 ? 25.018 3.719 -28.246 1.00 86.12 112 PRO A O 1
ATOM 882 N N . MET A 1 113 ? 27.122 4.200 -27.639 1.00 85.56 113 MET A N 1
ATOM 883 C CA . MET A 1 113 ? 27.317 2.989 -26.824 1.00 85.56 113 MET A CA 1
ATOM 884 C C . MET A 1 113 ? 26.598 3.028 -25.471 1.00 85.56 113 MET A C 1
ATOM 886 O O . MET A 1 113 ? 26.382 1.973 -24.876 1.00 85.56 113 MET A O 1
ATOM 890 N N . LYS A 1 114 ? 26.169 4.204 -24.990 1.00 75.12 114 LYS A N 1
ATOM 891 C CA . LYS A 1 114 ? 25.527 4.389 -23.672 1.00 75.12 114 LYS A CA 1
ATOM 892 C C . LYS A 1 114 ? 24.180 3.655 -23.510 1.00 75.12 114 LYS A C 1
ATOM 894 O O . LYS A 1 114 ? 23.612 3.624 -22.418 1.00 75.12 114 LYS A O 1
ATOM 899 N N . GLY A 1 115 ? 23.702 3.000 -24.567 1.00 65.00 115 GLY A N 1
ATOM 900 C CA . GLY A 1 115 ? 22.438 2.285 -24.601 1.00 65.00 115 GLY A CA 1
ATOM 901 C C . GLY A 1 115 ? 21.277 3.226 -24.895 1.00 65.00 115 GLY A C 1
ATOM 902 O O . GLY A 1 115 ? 21.293 4.413 -24.577 1.00 65.00 115 GLY A O 1
ATOM 903 N N . ASP A 1 116 ? 20.262 2.673 -25.546 1.00 60.94 116 ASP A N 1
ATOM 904 C CA . ASP A 1 116 ? 19.057 3.391 -25.938 1.00 60.94 116 ASP A CA 1
ATOM 905 C C . ASP A 1 116 ? 18.330 3.885 -24.673 1.00 60.94 116 ASP A C 1
ATOM 907 O O . ASP A 1 116 ? 17.881 3.070 -23.866 1.00 60.94 116 ASP A O 1
ATOM 911 N N . SER A 1 117 ? 18.157 5.198 -24.489 1.00 68.94 117 SER A N 1
ATOM 912 C CA . SER A 1 117 ? 17.392 5.805 -23.373 1.00 68.94 117 SER A CA 1
ATOM 913 C C . SER A 1 117 ? 15.880 5.516 -23.449 1.00 68.94 117 SER A C 1
ATOM 915 O O . SER A 1 117 ? 15.052 6.239 -22.895 1.00 68.94 117 SER A O 1
ATOM 917 N N . PHE A 1 118 ? 15.500 4.469 -24.176 1.00 76.00 118 PHE A N 1
ATOM 918 C CA . PHE A 1 118 ? 14.143 4.136 -24.548 1.00 76.00 118 PHE A CA 1
ATOM 919 C C . PHE A 1 118 ? 13.307 3.764 -23.320 1.00 76.00 118 PHE A C 1
ATOM 921 O O . PHE A 1 118 ? 13.630 2.831 -22.580 1.00 76.00 118 PHE A O 1
ATOM 928 N N . THR A 1 119 ? 12.199 4.479 -23.142 1.00 85.62 119 THR A N 1
ATOM 929 C CA . THR A 1 119 ? 11.148 4.152 -22.180 1.00 85.62 119 THR A CA 1
ATOM 930 C C . THR A 1 119 ? 9.853 3.962 -22.952 1.00 85.62 119 THR A C 1
ATOM 932 O O . THR A 1 119 ? 9.421 4.863 -23.668 1.00 85.62 119 THR A O 1
ATOM 935 N N . GLY A 1 120 ? 9.258 2.779 -22.854 1.00 86.88 120 GLY A N 1
ATOM 936 C CA . GLY A 1 120 ? 8.126 2.401 -23.691 1.00 86.88 120 GLY A CA 1
ATOM 937 C C . GLY A 1 120 ? 8.034 0.899 -23.919 1.00 86.88 120 GLY A C 1
ATOM 938 O O . GLY A 1 120 ? 8.823 0.113 -23.395 1.00 86.88 120 GLY A O 1
ATOM 939 N N . PHE A 1 121 ? 7.054 0.491 -24.717 1.00 87.62 121 PHE A N 1
ATOM 940 C CA . PHE A 1 121 ? 6.846 -0.911 -25.067 1.00 87.62 121 PHE A CA 1
ATOM 941 C C . PHE A 1 121 ? 7.639 -1.308 -26.315 1.00 87.62 121 PHE A C 1
ATOM 943 O O . PHE A 1 121 ? 7.645 -0.586 -27.312 1.00 87.62 121 PHE A O 1
ATOM 950 N N . ARG A 1 122 ? 8.252 -2.494 -26.285 1.00 87.88 122 ARG A N 1
ATOM 951 C CA . ARG A 1 122 ? 8.694 -3.234 -27.477 1.00 87.88 122 ARG A CA 1
ATOM 952 C C . ARG A 1 122 ? 7.979 -4.580 -27.466 1.00 87.88 122 ARG A C 1
ATOM 954 O O . ARG A 1 122 ? 8.306 -5.445 -26.655 1.00 87.88 122 ARG A O 1
ATOM 961 N N . GLY A 1 123 ? 6.972 -4.725 -28.327 1.00 87.69 123 GLY A N 1
ATOM 962 C CA . GLY A 1 123 ? 5.995 -5.809 -28.193 1.00 87.69 123 GLY A CA 1
ATOM 963 C C . GLY A 1 123 ? 5.286 -5.720 -26.838 1.00 87.69 123 GLY A C 1
ATOM 964 O O . GLY A 1 123 ? 4.855 -4.637 -26.439 1.00 87.69 123 GLY A O 1
ATOM 965 N N . ASP A 1 124 ? 5.245 -6.833 -26.110 1.00 88.88 124 ASP A N 1
ATOM 966 C CA . ASP A 1 124 ? 4.594 -6.927 -24.794 1.00 88.88 124 ASP A CA 1
ATOM 967 C C . ASP A 1 124 ? 5.524 -6.615 -23.612 1.00 88.88 124 ASP A C 1
ATOM 969 O O . ASP A 1 124 ? 5.112 -6.678 -22.455 1.00 88.88 124 ASP A O 1
ATOM 973 N N . VAL A 1 125 ? 6.784 -6.262 -23.885 1.00 93.12 125 VAL A N 1
ATOM 974 C CA . VAL A 1 125 ? 7.782 -5.972 -22.852 1.00 93.12 125 VAL A CA 1
ATOM 975 C C . VAL A 1 125 ? 7.920 -4.462 -22.680 1.00 93.12 125 VAL A C 1
ATOM 977 O O . VAL A 1 125 ? 8.236 -3.739 -23.628 1.00 93.12 125 VAL A O 1
ATOM 980 N N . TYR A 1 126 ? 7.709 -3.983 -21.457 1.00 93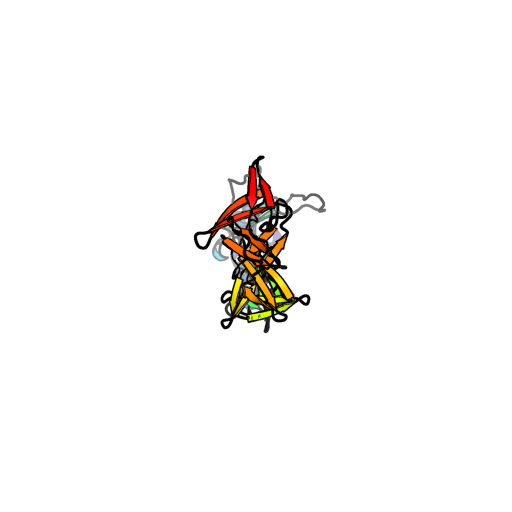.31 126 TYR A N 1
ATOM 981 C CA . TYR A 1 126 ? 7.904 -2.587 -21.084 1.00 93.31 126 TYR A CA 1
ATOM 982 C C . TYR A 1 126 ? 9.348 -2.326 -20.646 1.00 93.31 126 TYR A C 1
ATOM 984 O O . TYR A 1 126 ? 9.924 -3.071 -19.847 1.00 93.31 126 TYR A O 1
ATOM 992 N N . TYR A 1 127 ? 9.928 -1.250 -21.167 1.00 92.25 127 TYR A N 1
ATOM 993 C CA . TYR A 1 127 ? 11.282 -0.800 -20.874 1.00 92.25 127 TYR A CA 1
ATOM 994 C C . TYR A 1 127 ? 11.257 0.567 -20.192 1.00 92.25 127 TYR A C 1
ATOM 996 O O . TYR A 1 127 ? 10.419 1.412 -20.504 1.00 92.25 127 TYR A O 1
ATOM 1004 N N . VAL A 1 128 ? 12.213 0.789 -19.296 1.00 90.06 128 VAL A N 1
ATOM 1005 C CA . VAL A 1 128 ? 12.517 2.080 -18.676 1.00 90.06 128 VAL A CA 1
ATOM 1006 C C . VAL A 1 128 ? 14.017 2.312 -18.818 1.00 90.06 128 VAL A C 1
ATOM 1008 O O . VAL A 1 128 ? 14.818 1.495 -18.358 1.00 90.06 128 VAL A O 1
ATOM 1011 N N . ASN A 1 129 ? 14.399 3.412 -19.470 1.00 85.75 129 ASN A N 1
ATOM 1012 C CA . ASN A 1 129 ? 15.792 3.785 -19.744 1.00 85.75 129 ASN A CA 1
ATOM 1013 C C . ASN A 1 129 ? 16.616 2.628 -20.346 1.00 85.75 129 ASN A C 1
ATOM 1015 O O . ASN A 1 129 ? 17.691 2.285 -19.851 1.00 85.75 129 ASN A O 1
ATOM 1019 N N . GLY A 1 130 ? 16.058 1.963 -21.359 1.00 81.56 130 GLY A N 1
ATOM 1020 C CA . GLY A 1 130 ? 16.707 0.874 -22.093 1.00 81.56 130 GLY A CA 1
ATOM 1021 C C . GLY A 1 130 ? 16.712 -0.485 -21.389 1.00 81.56 130 GLY A C 1
ATOM 1022 O O . GLY A 1 130 ? 17.116 -1.480 -21.989 1.00 81.56 130 GLY A O 1
ATOM 1023 N N . LYS A 1 131 ? 16.230 -0.576 -20.143 1.00 87.44 131 LYS A N 1
ATOM 1024 C CA . LYS A 1 131 ? 16.171 -1.824 -19.365 1.00 87.44 131 LYS A CA 1
ATOM 1025 C C . LYS A 1 131 ? 14.739 -2.318 -19.236 1.00 87.44 131 LYS A C 1
ATOM 1027 O O . LYS A 1 131 ? 13.819 -1.515 -19.134 1.00 87.44 131 LYS A O 1
ATOM 1032 N N . LYS A 1 132 ? 14.545 -3.639 -19.208 1.00 93.69 132 LYS A N 1
ATOM 1033 C CA . LYS A 1 132 ? 13.230 -4.228 -18.915 1.00 93.69 132 LYS A CA 1
ATOM 1034 C C . LYS A 1 132 ? 12.757 -3.746 -17.541 1.00 93.69 132 LYS A C 1
ATOM 1036 O O . LYS A 1 132 ? 13.519 -3.802 -16.578 1.00 93.69 132 LYS A O 1
ATOM 1041 N N . ALA A 1 133 ? 11.528 -3.252 -17.468 1.00 94.44 133 ALA A N 1
ATOM 1042 C CA . ALA A 1 133 ? 11.000 -2.631 -16.263 1.00 94.44 133 ALA A CA 1
ATOM 1043 C C . ALA A 1 133 ? 10.757 -3.662 -15.151 1.00 94.44 133 ALA A C 1
ATOM 1045 O O . ALA A 1 133 ? 10.168 -4.711 -15.392 1.00 94.44 133 ALA A O 1
ATOM 1046 N N . SER A 1 134 ? 11.143 -3.334 -13.921 1.00 95.50 134 SER A N 1
ATOM 1047 C CA . SER A 1 134 ? 10.790 -4.118 -12.735 1.00 95.50 134 SER A CA 1
ATOM 1048 C C . SER A 1 134 ? 10.305 -3.166 -11.649 1.00 95.50 134 SER A C 1
ATOM 1050 O O . SER A 1 134 ? 11.072 -2.325 -11.186 1.00 95.50 134 SER A O 1
ATOM 1052 N N . GLY A 1 135 ? 9.028 -3.260 -11.280 1.00 95.12 135 GLY A N 1
ATOM 1053 C CA . GLY A 1 135 ? 8.380 -2.359 -10.326 1.00 95.12 135 GLY A CA 1
ATOM 1054 C C . GLY A 1 135 ? 7.107 -1.702 -10.858 1.00 95.12 135 GLY A C 1
ATOM 1055 O O . GLY A 1 135 ? 6.488 -2.179 -11.807 1.00 95.12 135 GLY A O 1
ATOM 1056 N N . TYR A 1 136 ? 6.701 -0.611 -10.212 1.00 95.69 136 TYR A N 1
ATOM 1057 C CA . TYR A 1 136 ? 5.396 0.019 -10.399 1.00 95.69 136 TYR A CA 1
ATOM 1058 C C . TYR A 1 136 ? 5.448 1.211 -11.371 1.00 95.69 136 TYR A C 1
ATOM 1060 O O . TYR A 1 136 ? 6.072 2.227 -11.066 1.00 95.69 136 TYR A O 1
ATOM 1068 N N . TYR A 1 137 ? 4.787 1.103 -12.530 1.00 95.12 137 TYR A N 1
ATOM 1069 C CA . TYR A 1 137 ? 4.821 2.107 -13.605 1.00 95.12 137 TYR A CA 1
ATOM 1070 C C . TYR A 1 137 ? 3.476 2.211 -14.344 1.00 95.12 137 TYR A C 1
ATOM 1072 O O . TYR A 1 137 ? 2.806 1.205 -14.550 1.00 95.12 137 TYR A O 1
ATOM 1080 N N . ASP A 1 138 ? 3.098 3.409 -14.799 1.00 90.75 138 ASP A N 1
ATOM 1081 C CA . ASP A 1 138 ? 1.884 3.636 -15.609 1.00 90.75 138 ASP A CA 1
ATOM 1082 C C . ASP A 1 138 ? 2.081 3.245 -17.087 1.00 90.75 138 ASP A C 1
ATOM 1084 O O . ASP A 1 138 ? 1.238 2.602 -17.712 1.00 90.75 138 ASP A O 1
ATOM 1088 N N . GLY A 1 139 ? 3.235 3.589 -17.669 1.00 82.50 139 GLY A N 1
ATOM 1089 C CA . GLY A 1 139 ? 3.560 3.257 -19.064 1.00 82.50 139 GLY A CA 1
ATOM 1090 C C . GLY A 1 139 ? 2.516 3.717 -20.096 1.00 82.50 139 GLY A C 1
ATOM 1091 O O . GLY A 1 139 ? 2.505 3.203 -21.212 1.00 82.50 139 GLY A O 1
ATOM 1092 N N . GLY A 1 140 ? 1.615 4.638 -19.725 1.00 84.50 140 GLY A N 1
ATOM 1093 C CA . GLY A 1 140 ? 0.519 5.135 -20.561 1.00 84.50 140 GLY A CA 1
ATOM 1094 C C . GLY A 1 140 ? -0.638 4.153 -20.771 1.00 84.50 140 GLY A C 1
ATOM 1095 O O . GLY A 1 140 ? -1.479 4.389 -21.634 1.00 84.50 140 GLY A O 1
ATOM 1096 N N . ARG A 1 141 ? -0.693 3.039 -20.029 1.00 87.81 141 ARG A N 1
ATOM 1097 C CA . ARG A 1 141 ? -1.762 2.029 -20.151 1.00 87.81 141 ARG A CA 1
ATOM 1098 C C . ARG A 1 141 ? -2.495 1.790 -18.827 1.00 87.81 141 ARG A C 1
ATOM 1100 O O . ARG A 1 141 ? -3.208 0.789 -18.714 1.00 87.81 141 ARG A O 1
ATOM 1107 N N . GLY A 1 142 ? -2.265 2.616 -17.812 1.00 91.94 142 GLY A N 1
ATOM 1108 C CA . GLY A 1 142 ? -2.679 2.398 -16.431 1.00 91.94 142 GLY A CA 1
ATOM 1109 C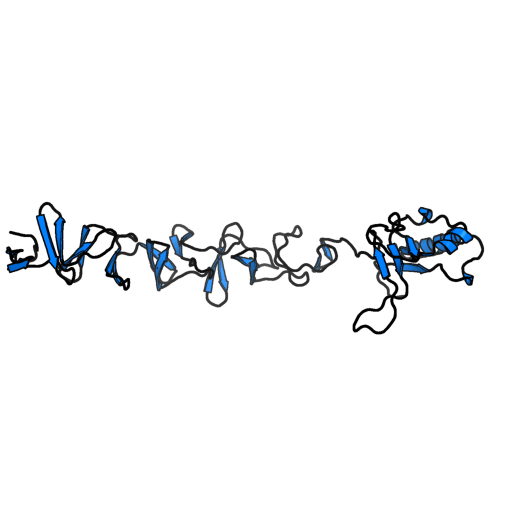 C . GLY A 1 142 ? -1.532 1.864 -15.573 1.00 91.94 142 GLY A C 1
ATOM 1110 O O . GLY A 1 142 ? -0.663 1.130 -16.043 1.00 91.94 142 GLY A O 1
ATOM 1111 N N . TRP A 1 143 ? -1.565 2.196 -14.287 1.00 95.81 143 TRP A N 1
ATOM 1112 C CA . TRP A 1 143 ? -0.581 1.764 -13.300 1.00 95.81 143 TRP A CA 1
ATOM 1113 C C . TRP A 1 143 ? -0.476 0.239 -13.193 1.00 95.81 143 TRP A C 1
ATOM 1115 O O . TRP A 1 143 ? -1.464 -0.422 -12.879 1.00 95.81 143 TRP A O 1
ATOM 1125 N N . ARG A 1 144 ? 0.722 -0.318 -13.408 1.00 96.56 144 ARG A N 1
ATOM 1126 C CA . ARG A 1 144 ? 1.009 -1.757 -13.324 1.00 96.56 144 ARG A CA 1
ATOM 1127 C C . ARG A 1 144 ? 2.232 -2.073 -12.499 1.00 96.56 144 ARG A C 1
ATOM 1129 O O . ARG A 1 144 ? 3.123 -1.241 -12.363 1.00 96.56 144 ARG A O 1
ATOM 1136 N N . TRP A 1 145 ? 2.299 -3.311 -12.027 1.00 96.94 145 TRP A N 1
ATOM 1137 C CA . TRP A 1 145 ? 3.551 -3.917 -11.600 1.00 96.94 145 TRP A CA 1
ATOM 1138 C C . TRP A 1 145 ? 4.165 -4.709 -12.750 1.00 96.94 145 TRP A C 1
ATOM 1140 O O . TRP A 1 145 ? 3.485 -5.533 -13.358 1.00 96.94 145 TRP A O 1
ATOM 1150 N N . TYR A 1 146 ? 5.440 -4.471 -13.033 1.00 96.19 146 TYR A N 1
ATOM 1151 C CA . TYR A 1 146 ? 6.212 -5.211 -14.023 1.00 96.19 146 TYR A CA 1
ATOM 1152 C C . TYR A 1 146 ? 7.273 -6.073 -13.347 1.00 96.19 146 TYR A C 1
ATOM 1154 O O . TYR A 1 146 ? 7.891 -5.662 -12.364 1.00 96.19 146 TYR A O 1
ATOM 1162 N N . GLU A 1 147 ? 7.525 -7.242 -13.921 1.00 95.69 147 GLU A N 1
ATOM 1163 C CA . GLU A 1 147 ? 8.621 -8.139 -13.571 1.00 95.69 147 GLU A CA 1
ATOM 1164 C C . GLU A 1 147 ? 9.355 -8.509 -14.850 1.00 95.69 147 GLU A C 1
ATOM 1166 O O . GLU A 1 147 ? 8.797 -9.146 -15.743 1.00 95.69 147 GLU A O 1
ATOM 1171 N N . ASN A 1 148 ? 10.604 -8.055 -14.981 1.00 94.88 148 ASN A N 1
ATOM 1172 C CA . ASN A 1 148 ? 11.385 -8.223 -16.209 1.00 94.88 148 ASN A CA 1
ATOM 1173 C C . ASN A 1 148 ? 10.625 -7.747 -17.462 1.00 94.88 148 ASN A C 1
ATOM 1175 O O . ASN A 1 148 ? 10.666 -8.372 -18.521 1.00 94.88 148 ASN A O 1
ATOM 1179 N N . GLY A 1 149 ? 9.947 -6.608 -17.331 1.00 93.94 149 GLY A N 1
ATOM 1180 C CA . GLY A 1 149 ? 9.193 -5.914 -18.368 1.00 93.94 149 GLY A CA 1
ATOM 1181 C C . GLY A 1 149 ? 7.821 -6.512 -18.664 1.00 93.94 149 GLY A C 1
ATOM 1182 O O . GLY A 1 149 ? 7.109 -5.953 -19.491 1.00 93.94 149 GLY A O 1
ATOM 1183 N N . VAL A 1 150 ? 7.424 -7.594 -17.990 1.00 95.12 150 VAL A N 1
ATOM 1184 C CA . VAL A 1 150 ? 6.121 -8.247 -18.172 1.00 95.12 150 VAL A CA 1
ATOM 1185 C C . VAL A 1 150 ? 5.174 -7.842 -17.038 1.00 95.12 150 VAL A C 1
ATOM 1187 O O . VAL A 1 150 ? 5.599 -7.852 -15.882 1.00 95.12 150 VAL A O 1
ATOM 1190 N N . PRO A 1 151 ? 3.912 -7.474 -17.319 1.00 95.56 151 PRO A N 1
ATOM 1191 C CA . PRO A 1 151 ? 2.929 -7.197 -16.277 1.00 95.56 151 PRO A CA 1
ATOM 1192 C C . PRO A 1 151 ? 2.683 -8.393 -15.349 1.00 95.56 151 PRO A C 1
ATOM 1194 O O . PRO A 1 151 ? 2.592 -9.532 -15.803 1.00 95.56 151 PRO A O 1
ATOM 1197 N N . PHE A 1 152 ? 2.521 -8.123 -14.058 1.00 95.44 152 PHE A N 1
ATOM 1198 C CA . PHE A 1 152 ? 2.259 -9.123 -13.025 1.00 95.44 152 PHE A CA 1
ATOM 1199 C C . PHE A 1 152 ? 0.848 -8.976 -12.450 1.00 95.44 152 PHE A C 1
ATOM 1201 O O . PHE A 1 152 ? 0.476 -7.886 -12.017 1.00 95.44 152 PHE A O 1
ATOM 1208 N N . ASP A 1 153 ? 0.115 -10.088 -12.362 1.00 95.56 153 ASP A N 1
ATOM 1209 C CA . ASP A 1 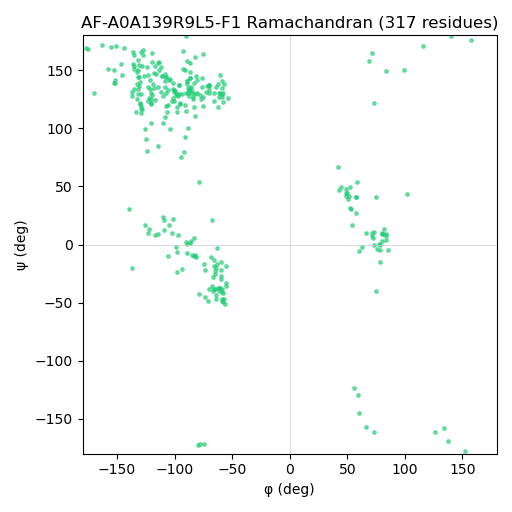153 ? -1.174 -10.177 -11.670 1.00 95.56 153 ASP A CA 1
ATOM 1210 C C . ASP A 1 153 ? -0.999 -10.767 -10.263 1.00 95.56 153 ASP A C 1
ATOM 1212 O O . ASP A 1 153 ? -0.420 -11.838 -10.079 1.00 95.56 153 ASP A O 1
ATOM 1216 N N . GLY A 1 154 ? -1.536 -10.074 -9.259 1.00 95.00 154 GLY A N 1
ATOM 1217 C CA . GLY A 1 154 ? -1.547 -10.491 -7.861 1.00 95.00 154 GLY A CA 1
ATOM 1218 C C . GLY A 1 154 ? -1.143 -9.383 -6.888 1.00 95.00 154 GLY A C 1
ATOM 1219 O O . GLY A 1 154 ? -1.224 -8.188 -7.181 1.00 95.00 154 GLY A O 1
ATOM 1220 N N . PHE A 1 155 ? -0.696 -9.790 -5.698 1.00 95.44 155 PHE A N 1
ATOM 1221 C CA . PHE A 1 155 ? -0.258 -8.876 -4.642 1.00 95.44 155 PHE A CA 1
ATOM 1222 C C . PHE A 1 155 ? 1.226 -8.519 -4.734 1.00 95.44 155 PHE A C 1
ATOM 1224 O O . PHE A 1 155 ? 2.097 -9.394 -4.824 1.00 95.44 155 PHE A O 1
ATOM 1231 N N . ARG A 1 156 ? 1.527 -7.226 -4.586 1.00 96.75 156 ARG A N 1
ATOM 1232 C CA . ARG A 1 156 ? 2.895 -6.725 -4.393 1.00 96.75 156 ARG A CA 1
ATOM 1233 C C . ARG A 1 156 ? 2.945 -5.686 -3.286 1.00 96.75 156 ARG A C 1
ATOM 1235 O O . ARG A 1 156 ? 2.105 -4.791 -3.222 1.00 96.75 156 ARG A O 1
ATOM 1242 N N . PHE A 1 157 ? 3.934 -5.833 -2.409 1.00 95.75 157 PHE A N 1
ATOM 1243 C CA . PHE A 1 157 ? 4.222 -4.856 -1.369 1.00 95.75 157 PHE A CA 1
ATOM 1244 C C . PHE A 1 157 ? 5.106 -3.753 -1.942 1.00 95.75 157 PHE A C 1
ATOM 1246 O O . PHE A 1 157 ? 6.170 -4.025 -2.497 1.00 95.75 157 PHE A O 1
ATOM 1253 N N . TYR A 1 158 ? 4.669 -2.509 -1.809 1.00 96.06 158 TYR A N 1
ATOM 1254 C CA . TYR A 1 158 ? 5.381 -1.349 -2.318 1.00 96.06 158 TYR A CA 1
ATOM 1255 C C . TYR A 1 158 ? 5.043 -0.117 -1.475 1.00 96.06 158 TYR A C 1
ATOM 1257 O O . TYR A 1 158 ? 3.898 0.078 -1.076 1.00 96.06 158 TYR A O 1
ATOM 1265 N N . MET A 1 159 ? 6.039 0.720 -1.170 1.00 94.69 159 MET A N 1
ATOM 1266 C CA . MET A 1 159 ? 5.863 1.961 -0.390 1.00 94.69 159 MET A CA 1
ATOM 1267 C C . MET A 1 159 ? 4.966 1.802 0.858 1.00 94.69 159 MET A C 1
ATOM 1269 O O . MET A 1 159 ? 4.021 2.571 1.085 1.00 94.69 159 MET A O 1
ATOM 1273 N N . GLY A 1 160 ? 5.260 0.769 1.653 1.00 95.62 160 GLY A N 1
ATOM 1274 C CA . GLY A 1 160 ? 4.656 0.549 2.968 1.00 95.62 160 GLY A CA 1
ATOM 1275 C C . GLY A 1 160 ? 3.265 -0.089 2.968 1.00 95.62 160 GLY A C 1
ATOM 1276 O O . GLY A 1 160 ? 2.637 -0.126 4.020 1.00 95.62 160 GLY A O 1
ATOM 1277 N N . THR A 1 161 ? 2.750 -0.567 1.834 1.00 97.62 161 THR A N 1
ATOM 1278 C CA . THR A 1 161 ? 1.471 -1.292 1.779 1.00 97.62 161 THR A CA 1
ATOM 1279 C C . THR A 1 161 ? 1.442 -2.291 0.627 1.00 97.62 161 THR A C 1
ATOM 1281 O O . THR A 1 161 ? 2.322 -2.308 -0.232 1.00 97.62 161 THR A O 1
ATOM 1284 N N . TYR A 1 162 ? 0.412 -3.123 0.601 1.00 97.62 162 TYR A N 1
ATOM 1285 C CA . TYR A 1 162 ? 0.105 -3.999 -0.513 1.00 97.62 162 TYR A CA 1
ATOM 1286 C C . TYR A 1 162 ? -0.750 -3.294 -1.568 1.00 97.62 162 TYR A C 1
ATOM 1288 O O . TYR A 1 162 ? -1.663 -2.541 -1.240 1.00 97.62 162 TYR A O 1
ATOM 1296 N N . TYR A 1 163 ? -0.492 -3.607 -2.831 1.00 97.88 163 TYR A N 1
ATOM 1297 C CA . TYR A 1 163 ? -1.352 -3.283 -3.964 1.00 97.88 163 TYR A CA 1
ATOM 1298 C C . TYR A 1 163 ? -1.836 -4.571 -4.617 1.00 97.88 163 TYR A C 1
ATOM 1300 O O . TYR A 1 163 ? -1.156 -5.600 -4.549 1.00 97.88 163 TYR A O 1
ATOM 1308 N N . TRP A 1 164 ? -2.995 -4.495 -5.267 1.00 97.00 164 TRP A N 1
ATOM 1309 C CA . TRP A 1 164 ? -3.515 -5.575 -6.095 1.00 97.00 164 TRP A CA 1
ATOM 1310 C C . TRP A 1 164 ? -3.463 -5.195 -7.568 1.00 97.00 164 TRP A C 1
ATOM 1312 O O . TRP A 1 164 ? -4.003 -4.161 -7.968 1.00 97.00 164 TRP A O 1
ATOM 1322 N N . PHE A 1 165 ? -2.871 -6.078 -8.359 1.00 96.56 165 PHE A N 1
ATOM 1323 C CA . PHE A 1 165 ? -2.771 -5.981 -9.805 1.00 96.56 165 PHE A CA 1
ATOM 1324 C C . PHE A 1 165 ? -3.566 -7.118 -10.445 1.00 96.56 165 PHE A C 1
ATOM 1326 O O . PHE A 1 165 ? -3.520 -8.251 -9.975 1.00 96.56 165 PHE A O 1
ATOM 1333 N N . GLY A 1 166 ? -4.339 -6.816 -11.478 1.00 94.00 166 GLY A N 1
ATOM 1334 C CA . GLY A 1 166 ? -5.156 -7.787 -12.198 1.00 94.00 166 GLY A CA 1
ATOM 1335 C C . GLY A 1 166 ? -5.434 -7.320 -13.621 1.00 94.00 166 GLY A C 1
ATOM 1336 O O . GLY A 1 166 ? -5.205 -6.154 -13.942 1.00 94.00 166 GLY A O 1
ATOM 1337 N N . ASN A 1 167 ? -5.989 -8.201 -14.455 1.00 92.62 167 ASN A N 1
ATOM 1338 C CA . ASN A 1 167 ? -6.317 -7.895 -15.852 1.00 92.62 167 ASN A CA 1
ATOM 1339 C C . ASN A 1 167 ? -5.077 -7.443 -16.649 1.00 92.62 167 ASN A C 1
ATOM 1341 O O . ASN A 1 167 ? -5.050 -6.355 -17.232 1.00 92.62 167 ASN A O 1
ATOM 1345 N N . GLY A 1 168 ? -4.013 -8.252 -16.621 1.00 89.88 168 GLY A N 1
ATOM 1346 C CA . GLY A 1 168 ? -2.764 -7.921 -17.316 1.00 89.88 168 GLY A CA 1
ATOM 1347 C C . GLY A 1 168 ? -1.957 -6.844 -16.587 1.00 89.88 168 GLY A C 1
ATOM 1348 O O . GLY A 1 168 ? -1.418 -5.916 -17.196 1.00 89.88 168 GLY A O 1
ATOM 1349 N N . GLY A 1 169 ? -1.925 -6.956 -15.267 1.00 92.25 169 GLY A N 1
ATOM 1350 C CA . GLY A 1 169 ? -1.115 -6.227 -14.310 1.00 92.25 169 GLY A CA 1
ATOM 1351 C C . GLY A 1 169 ? -1.657 -4.877 -13.891 1.00 92.25 169 GLY A C 1
ATOM 1352 O O . GLY A 1 169 ? -0.927 -4.144 -13.242 1.00 92.25 169 GLY A O 1
ATOM 1353 N N . ILE A 1 170 ? -2.889 -4.509 -14.247 1.00 95.25 170 ILE A N 1
ATOM 1354 C CA . ILE A 1 170 ? -3.484 -3.201 -13.929 1.00 95.25 170 ILE A CA 1
ATOM 1355 C C . ILE A 1 170 ? -3.828 -3.124 -12.442 1.00 95.25 170 ILE A C 1
ATOM 1357 O O . ILE A 1 170 ? -4.497 -4.009 -11.904 1.00 95.25 170 ILE A O 1
ATOM 1361 N N . ARG A 1 171 ? -3.425 -2.041 -11.773 1.00 97.06 171 ARG A N 1
ATOM 1362 C CA . ARG A 1 171 ? -3.791 -1.755 -10.383 1.00 97.06 171 ARG A CA 1
ATOM 1363 C C . ARG A 1 171 ? -5.309 -1.668 -10.244 1.00 97.06 171 ARG A C 1
ATOM 1365 O O . ARG A 1 171 ? -5.956 -0.924 -10.973 1.00 97.06 171 ARG A O 1
ATOM 1372 N N . GLN A 1 172 ? -5.865 -2.394 -9.279 1.00 96.25 172 GLN A N 1
ATOM 1373 C CA . GLN A 1 172 ? -7.304 -2.408 -9.021 1.00 96.25 172 GLN A CA 1
ATOM 1374 C C . GLN A 1 172 ? -7.655 -1.653 -7.737 1.00 96.25 172 GLN A C 1
ATOM 1376 O O . GLN A 1 172 ? -7.314 -2.079 -6.625 1.00 96.25 172 GLN A O 1
ATOM 1381 N N . ASP A 1 173 ? -8.456 -0.608 -7.888 1.00 96.50 173 ASP A N 1
ATOM 1382 C CA . ASP A 1 173 ? -8.855 0.287 -6.802 1.00 96.50 173 ASP A CA 1
ATOM 1383 C C . ASP A 1 173 ? -10.173 -0.159 -6.148 1.00 96.50 173 ASP A C 1
ATOM 1385 O O . ASP A 1 173 ? -10.887 -1.012 -6.683 1.00 96.50 173 ASP A O 1
ATOM 1389 N N . ASN A 1 174 ? -10.482 0.407 -4.977 1.00 96.31 174 ASN A N 1
ATOM 1390 C CA . ASN A 1 174 ? -11.769 0.307 -4.278 1.00 96.31 174 ASN A CA 1
ATOM 1391 C C . ASN A 1 174 ? -12.396 -1.091 -4.293 1.00 96.31 174 ASN A C 1
ATOM 1393 O O . ASN A 1 174 ? -13.455 -1.308 -4.889 1.00 96.31 174 ASN A O 1
ATOM 1397 N N . GLY A 1 175 ? -11.781 -2.062 -3.623 1.00 97.19 175 GLY A N 1
ATOM 1398 C CA . GLY A 1 175 ? -12.460 -3.341 -3.523 1.00 97.19 175 GLY A CA 1
ATOM 1399 C C . GLY A 1 175 ? -11.818 -4.406 -2.667 1.00 97.19 175 GLY A C 1
ATOM 1400 O O . GLY A 1 175 ? -10.666 -4.332 -2.246 1.00 97.19 175 GLY A O 1
ATOM 1401 N N . TRP A 1 176 ? -12.628 -5.432 -2.435 1.00 97.94 176 TRP A N 1
ATOM 1402 C CA . TRP A 1 176 ? -12.240 -6.637 -1.725 1.00 97.94 176 TRP A CA 1
ATOM 1403 C C . TRP A 1 176 ? -11.298 -7.482 -2.571 1.00 97.94 176 TRP A C 1
ATOM 1405 O O . TRP A 1 176 ? -11.533 -7.666 -3.767 1.00 97.94 176 TRP A O 1
ATOM 1415 N N . ARG A 1 177 ? -10.243 -7.993 -1.939 1.00 96.62 177 ARG A N 1
ATOM 1416 C CA . ARG A 1 177 ? -9.212 -8.835 -2.554 1.00 96.62 177 ARG A CA 1
ATOM 1417 C C . ARG A 1 177 ? -8.908 -10.014 -1.645 1.00 96.62 177 ARG A C 1
ATOM 1419 O O . ARG A 1 177 ? -9.056 -9.900 -0.427 1.00 96.62 177 ARG A O 1
ATOM 1426 N N . GLU A 1 178 ? -8.454 -11.116 -2.223 1.00 95.44 178 GLU A N 1
ATOM 1427 C CA . GLU A 1 178 ? -8.097 -12.318 -1.473 1.00 95.44 178 GLU A CA 1
ATOM 1428 C C . GLU A 1 178 ? -6.733 -12.839 -1.912 1.00 95.44 178 GLU A C 1
ATOM 1430 O O . GLU A 1 178 ? -6.434 -12.914 -3.102 1.00 95.44 178 GLU A O 1
ATOM 1435 N N . ALA A 1 179 ? -5.895 -13.170 -0.934 1.00 93.88 179 ALA A N 1
ATOM 1436 C CA . ALA A 1 179 ? -4.631 -13.864 -1.137 1.00 93.88 179 ALA A CA 1
ATOM 1437 C C . ALA A 1 179 ? -4.197 -14.552 0.146 1.00 93.88 179 ALA A C 1
ATOM 1439 O O . ALA A 1 179 ? -4.534 -14.108 1.241 1.00 93.88 179 ALA A O 1
ATOM 1440 N N . TRP A 1 180 ? -3.456 -15.651 0.000 1.00 95.06 180 TRP A N 1
ATOM 1441 C CA . TRP A 1 180 ? -2.977 -16.454 1.130 1.00 95.06 180 TRP A CA 1
ATOM 1442 C C . TRP A 1 180 ? -4.106 -16.893 2.087 1.00 95.06 180 TRP A C 1
ATOM 1444 O O . TRP A 1 180 ? -3.899 -17.005 3.290 1.00 95.06 180 TRP A O 1
ATOM 1454 N N . GLY A 1 181 ? -5.324 -17.096 1.565 1.00 95.44 181 GLY A N 1
ATOM 1455 C CA . GLY A 1 181 ? -6.515 -17.429 2.362 1.00 95.44 181 GLY A CA 1
ATOM 1456 C C . GLY A 1 181 ? -7.062 -16.278 3.221 1.00 95.44 181 GLY A C 1
ATOM 1457 O O . GLY A 1 181 ? -7.966 -16.482 4.031 1.00 95.44 181 GLY A O 1
ATOM 1458 N N . LEU A 1 182 ? -6.526 -15.069 3.061 1.00 97.12 182 LEU A N 1
ATOM 1459 C CA . LEU A 1 182 ? -6.878 -13.875 3.818 1.00 97.12 182 LEU A CA 1
ATOM 1460 C C . LEU A 1 182 ? -7.583 -12.856 2.922 1.00 97.12 182 LEU A C 1
ATOM 1462 O O . LEU A 1 182 ? -7.364 -12.800 1.712 1.00 97.12 182 LEU A O 1
ATOM 1466 N N . LYS A 1 183 ? -8.433 -12.029 3.538 1.00 98.06 183 LYS A N 1
ATOM 1467 C CA . LYS A 1 183 ? -9.238 -11.020 2.845 1.00 98.06 183 LYS A CA 1
ATOM 1468 C C . LYS A 1 183 ? -8.721 -9.618 3.139 1.00 98.06 183 LYS A C 1
ATOM 1470 O O . LYS A 1 183 ? -8.482 -9.281 4.293 1.00 98.06 183 LYS A O 1
ATOM 1475 N N . TYR A 1 184 ? -8.615 -8.796 2.109 1.00 98.44 184 TYR A N 1
ATOM 1476 C CA . TYR A 1 184 ? -8.078 -7.438 2.142 1.00 98.44 184 TYR A CA 1
ATOM 1477 C C . TYR A 1 184 ? -9.058 -6.477 1.473 1.00 98.44 184 TYR A C 1
ATOM 1479 O O . TYR A 1 184 ? -9.962 -6.903 0.749 1.00 98.44 184 TYR A O 1
ATOM 1487 N N . TYR A 1 185 ? -8.858 -5.179 1.678 1.00 98.56 185 TYR A N 1
ATOM 1488 C CA . TYR A 1 185 ? -9.558 -4.142 0.929 1.00 98.56 185 TYR A CA 1
ATOM 1489 C C . TYR A 1 185 ? -8.557 -3.105 0.425 1.00 98.56 185 TYR A C 1
ATOM 1491 O O . TYR A 1 185 ? -7.745 -2.614 1.211 1.00 98.56 185 TYR A O 1
ATOM 1499 N N . THR A 1 186 ? -8.604 -2.784 -0.867 1.00 97.81 186 THR A N 1
ATOM 1500 C CA . THR A 1 186 ? -7.819 -1.693 -1.453 1.00 97.81 186 THR A CA 1
ATOM 1501 C C . THR A 1 186 ? -8.651 -0.418 -1.536 1.00 97.81 186 THR A C 1
ATOM 1503 O O . THR A 1 186 ? -9.828 -0.461 -1.891 1.00 97.81 186 THR A O 1
ATOM 1506 N N . ASP A 1 187 ? -8.056 0.719 -1.182 1.00 97.50 187 ASP A N 1
ATOM 1507 C CA . ASP A 1 187 ? -8.688 2.036 -1.284 1.00 97.50 187 ASP A CA 1
ATOM 1508 C C . ASP A 1 187 ? -8.692 2.584 -2.725 1.00 97.50 187 ASP A C 1
ATOM 1510 O O . ASP A 1 187 ? -8.352 1.887 -3.686 1.00 97.50 187 ASP A O 1
ATOM 1514 N N . SER A 1 188 ? -9.081 3.849 -2.892 1.00 96.25 188 SER A N 1
ATOM 1515 C CA . SER A 1 188 ? -9.125 4.532 -4.191 1.00 96.25 188 SER A CA 1
ATOM 1516 C C . SER A 1 188 ? -7.758 4.732 -4.843 1.00 96.25 188 SER A C 1
ATOM 1518 O O . SER A 1 188 ? -7.687 5.073 -6.016 1.00 96.25 188 SER A O 1
ATOM 1520 N N . ASN A 1 189 ? -6.674 4.533 -4.095 1.00 94.88 189 ASN A N 1
ATOM 1521 C CA . ASN A 1 189 ? -5.307 4.560 -4.598 1.00 94.88 189 ASN A CA 1
ATOM 1522 C C . ASN A 1 189 ? -4.748 3.140 -4.781 1.00 94.88 189 ASN A C 1
ATOM 1524 O O . ASN A 1 189 ? -3.542 2.975 -4.973 1.00 94.88 189 ASN A O 1
ATOM 1528 N N . GLY A 1 190 ? -5.596 2.114 -4.673 1.00 94.94 190 GLY A N 1
ATOM 1529 C CA . GLY A 1 190 ? -5.213 0.713 -4.787 1.00 94.94 190 GLY A CA 1
ATOM 1530 C C . GLY A 1 190 ? -4.413 0.197 -3.591 1.00 94.94 190 GLY A C 1
ATOM 1531 O O . GLY A 1 190 ? -3.886 -0.913 -3.657 1.00 94.94 190 GLY A O 1
ATOM 1532 N N . ARG A 1 191 ? -4.310 0.972 -2.503 1.00 97.56 191 ARG A N 1
ATOM 1533 C CA . ARG A 1 191 ? -3.524 0.629 -1.313 1.00 97.56 191 ARG A CA 1
ATOM 1534 C C . ARG A 1 191 ? -4.352 -0.237 -0.379 1.00 97.56 191 ARG A C 1
ATOM 1536 O O . ARG A 1 191 ? -5.471 0.131 -0.025 1.00 97.56 191 ARG A O 1
ATOM 1543 N N . ALA A 1 192 ? -3.797 -1.356 0.070 1.00 98.25 192 ALA A N 1
ATOM 1544 C CA . ALA A 1 192 ? -4.400 -2.150 1.126 1.00 98.25 192 ALA A CA 1
ATOM 1545 C C . ALA A 1 192 ? -4.505 -1.310 2.404 1.00 98.25 192 ALA A C 1
ATOM 1547 O O . ALA A 1 192 ? -3.548 -0.652 2.831 1.00 98.25 192 ALA A O 1
ATOM 1548 N N . VAL A 1 193 ? -5.691 -1.310 2.998 1.00 98.38 193 VAL A N 1
ATOM 1549 C CA . VAL A 1 193 ? -6.009 -0.460 4.146 1.00 98.38 193 VAL A CA 1
ATOM 1550 C C . VAL A 1 193 ? -5.669 -1.133 5.474 1.00 98.38 193 VAL A C 1
ATOM 1552 O O . VAL A 1 193 ? -5.615 -2.352 5.591 1.00 98.38 193 VAL A O 1
ATOM 1555 N N . GLN A 1 194 ? -5.487 -0.305 6.500 1.00 97.62 194 GLN A N 1
ATOM 1556 C CA . GLN A 1 194 ? -5.352 -0.711 7.900 1.00 97.62 194 GLN A CA 1
ATOM 1557 C C . GLN A 1 194 ? -6.335 0.050 8.783 1.00 97.62 194 GLN A C 1
ATOM 1559 O O . GLN A 1 194 ? -6.905 1.069 8.369 1.00 97.62 194 GLN A O 1
ATOM 1564 N N . GLY A 1 195 ? -6.479 -0.418 10.018 1.00 97.44 195 GLY A N 1
ATOM 1565 C CA . GLY A 1 195 ? -7.355 0.164 11.021 1.00 97.44 195 GLY A CA 1
ATOM 1566 C C . GLY A 1 195 ? -8.824 -0.119 10.734 1.00 97.44 195 GLY A C 1
ATOM 1567 O O . GLY A 1 195 ? -9.170 -1.045 9.993 1.00 97.44 195 GLY A O 1
ATOM 1568 N N . VAL A 1 196 ? -9.693 0.678 11.354 1.00 97.69 196 VAL A N 1
ATOM 1569 C CA . VAL A 1 196 ? -11.139 0.616 11.129 1.00 97.69 196 VAL A CA 1
ATOM 1570 C C . VAL A 1 196 ? -11.493 1.370 9.846 1.00 97.69 196 VAL A C 1
ATOM 1572 O O . VAL A 1 196 ? -11.073 2.510 9.655 1.00 97.69 196 VAL A O 1
ATOM 1575 N N . ARG A 1 197 ? -12.277 0.746 8.963 1.00 97.94 197 ARG A N 1
ATOM 1576 C CA . ARG A 1 197 ? -12.727 1.333 7.692 1.00 97.94 197 ARG A CA 1
ATOM 1577 C C . ARG A 1 197 ? -14.219 1.142 7.491 1.00 97.94 197 ARG A C 1
ATOM 1579 O O . ARG A 1 197 ? -14.739 0.055 7.733 1.00 97.94 197 ARG A O 1
ATOM 1586 N N . SER A 1 198 ? -14.879 2.191 7.011 1.00 97.56 198 SER A N 1
ATOM 1587 C CA . SER A 1 198 ? -16.280 2.151 6.593 1.00 97.56 198 SER A CA 1
ATOM 1588 C C . SER A 1 198 ? -16.361 1.797 5.110 1.00 97.56 198 SER A C 1
ATOM 1590 O O . SER A 1 198 ? -15.902 2.565 4.270 1.00 97.56 198 SER A O 1
ATOM 1592 N N . ILE A 1 199 ? -16.932 0.639 4.788 1.00 98.00 199 ILE A N 1
ATOM 1593 C CA . ILE A 1 199 ? -17.074 0.119 3.424 1.00 98.00 199 ILE A CA 1
ATOM 1594 C C . ILE A 1 199 ? -18.542 -0.265 3.236 1.00 98.00 199 ILE A C 1
ATOM 1596 O O . ILE A 1 199 ? -19.059 -1.128 3.947 1.00 98.00 199 ILE A O 1
ATOM 1600 N N . GLY A 1 200 ? -19.240 0.408 2.317 1.00 95.38 200 GLY A N 1
ATOM 1601 C CA . GLY A 1 200 ? -20.672 0.175 2.084 1.00 95.38 200 GLY A CA 1
ATOM 1602 C C . GLY A 1 200 ? -21.534 0.369 3.340 1.00 95.38 200 GLY A C 1
ATOM 1603 O O . GLY A 1 200 ? -22.394 -0.456 3.630 1.00 95.38 200 GLY A O 1
ATOM 1604 N N . GLY A 1 201 ? -21.242 1.399 4.144 1.00 96.44 201 GLY A N 1
ATOM 1605 C CA . GLY A 1 201 ? -21.974 1.712 5.382 1.00 96.44 201 GLY A CA 1
ATOM 1606 C C . GLY A 1 201 ? -21.665 0.808 6.583 1.00 96.44 201 GLY A C 1
ATOM 1607 O O . GLY A 1 201 ? -22.149 1.068 7.680 1.00 96.44 201 GLY A O 1
ATOM 1608 N N . LYS A 1 202 ? -20.833 -0.226 6.416 1.00 98.25 202 LYS A N 1
ATOM 1609 C CA . LYS A 1 202 ? -20.420 -1.138 7.491 1.00 98.25 202 LYS A CA 1
ATOM 1610 C C . LYS A 1 202 ? -18.972 -0.877 7.889 1.00 98.25 202 LYS A C 1
ATOM 1612 O O . LYS A 1 202 ? -18.143 -0.572 7.033 1.00 98.25 202 LYS A O 1
ATOM 1617 N N . LYS A 1 203 ? -18.656 -1.008 9.178 1.00 98.19 203 LYS A N 1
ATOM 1618 C CA . LYS A 1 203 ? -17.282 -0.896 9.686 1.00 98.19 203 LYS A CA 1
ATOM 1619 C C . LYS A 1 203 ? -16.591 -2.261 9.671 1.00 98.19 203 LYS A C 1
ATOM 1621 O O . LYS A 1 203 ? -17.208 -3.256 10.033 1.00 98.19 203 LYS A O 1
ATOM 1626 N N . TYR A 1 204 ? -15.313 -2.277 9.307 1.00 98.62 204 TYR A N 1
ATOM 1627 C CA . TYR A 1 204 ? -14.433 -3.450 9.264 1.00 98.62 204 TYR A CA 1
ATOM 1628 C C . TYR A 1 204 ? -13.071 -3.099 9.861 1.00 98.62 204 TYR A C 1
ATOM 1630 O O . TYR A 1 204 ? -12.686 -1.931 9.830 1.00 98.62 204 TYR A O 1
ATOM 1638 N N . PHE A 1 205 ? -12.326 -4.080 10.376 1.00 98.56 205 PHE A N 1
ATOM 1639 C CA . PHE A 1 205 ? -10.984 -3.862 10.930 1.00 98.56 205 PHE A CA 1
ATOM 1640 C C . PHE A 1 205 ? -9.929 -4.682 10.187 1.00 98.56 205 PHE A C 1
ATOM 1642 O O . PHE A 1 205 ? -10.039 -5.903 10.116 1.00 98.56 205 PHE A O 1
ATOM 1649 N N . PHE A 1 206 ? -8.885 -4.020 9.688 1.00 98.19 206 PHE A N 1
ATOM 1650 C CA . PHE A 1 206 ? -7.815 -4.632 8.882 1.00 98.19 206 PHE A CA 1
ATOM 1651 C C . PHE A 1 206 ? -6.466 -4.718 9.617 1.00 98.19 206 PHE A C 1
ATOM 1653 O O . PHE A 1 206 ? -5.405 -4.803 8.999 1.00 98.19 206 PHE A O 1
ATOM 1660 N N . GLY A 1 207 ? -6.498 -4.659 10.954 1.00 97.19 207 GLY A N 1
ATOM 1661 C CA . GLY A 1 207 ? -5.294 -4.626 11.785 1.00 97.19 207 GLY A CA 1
ATOM 1662 C C . GLY A 1 207 ? -4.540 -3.295 11.697 1.00 97.19 207 GLY A C 1
ATOM 1663 O O . GLY A 1 207 ? -4.757 -2.486 10.799 1.00 97.19 207 GLY A O 1
ATOM 1664 N N . THR A 1 208 ? -3.631 -3.057 12.637 1.00 96.44 208 THR A N 1
ATOM 1665 C CA . THR A 1 208 ? -2.716 -1.894 12.663 1.00 96.44 208 THR A CA 1
ATOM 1666 C C . THR A 1 208 ? -1.252 -2.331 12.772 1.00 96.44 208 THR A C 1
ATOM 1668 O O . THR A 1 208 ? -0.383 -1.539 13.105 1.00 96.44 208 THR A O 1
ATOM 1671 N N . ASP A 1 209 ? -0.982 -3.604 12.489 1.00 95.50 209 ASP A N 1
ATOM 1672 C CA . ASP A 1 209 ? 0.264 -4.341 12.746 1.00 95.50 209 ASP A CA 1
ATOM 1673 C C . ASP A 1 209 ? 1.061 -4.672 11.469 1.00 95.50 209 ASP A C 1
ATOM 1675 O O . ASP A 1 209 ? 1.958 -5.505 11.481 1.00 95.50 209 ASP A O 1
ATOM 1679 N N . GLY A 1 210 ? 0.703 -4.056 10.343 1.00 95.81 210 GLY A N 1
ATOM 1680 C CA . GLY A 1 210 ? 1.340 -4.273 9.043 1.00 95.81 210 GLY A CA 1
ATOM 1681 C C . GLY A 1 210 ? 0.867 -5.537 8.323 1.00 95.81 210 GLY A C 1
ATOM 1682 O O . GLY A 1 210 ? 1.450 -5.918 7.313 1.00 95.81 210 GLY A O 1
ATOM 1683 N N . THR A 1 211 ? -0.189 -6.197 8.809 1.00 96.00 211 THR A N 1
ATOM 1684 C CA . THR A 1 211 ? -0.712 -7.419 8.174 1.00 96.00 211 THR A CA 1
ATOM 1685 C C . THR A 1 211 ? -1.84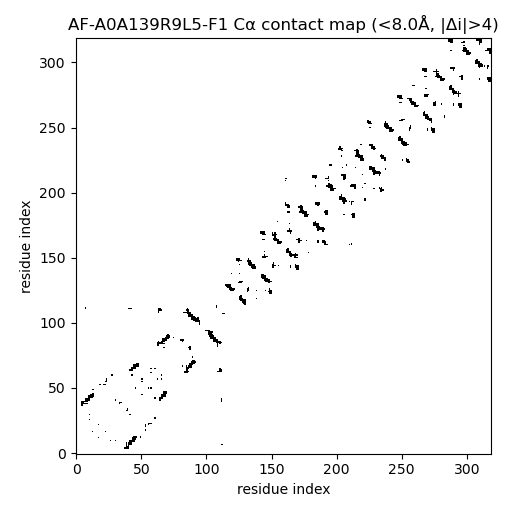5 -7.176 7.172 1.00 96.00 211 THR A C 1
ATOM 1687 O O . THR A 1 211 ? -2.075 -8.023 6.315 1.00 96.00 211 THR A O 1
ATOM 1690 N N . PHE A 1 212 ? -2.541 -6.034 7.258 1.00 97.94 212 PHE A N 1
ATOM 1691 C CA . PHE A 1 212 ? -3.566 -5.529 6.319 1.00 97.94 212 PHE A CA 1
ATOM 1692 C C . PHE A 1 212 ? -4.823 -6.395 6.099 1.00 97.94 212 PHE A C 1
ATOM 1694 O O . PHE A 1 212 ? -5.742 -5.967 5.400 1.00 97.94 212 PHE A O 1
ATOM 1701 N N . TYR A 1 213 ? -4.898 -7.604 6.656 1.00 98.19 213 TYR A N 1
ATOM 1702 C CA . TYR A 1 213 ? -6.036 -8.491 6.436 1.00 98.19 213 TYR A CA 1
ATOM 1703 C C . TYR A 1 213 ? -7.186 -8.239 7.418 1.00 98.19 213 TYR A C 1
ATOM 1705 O O . TYR A 1 213 ? -6.997 -7.902 8.591 1.00 98.19 213 TYR A O 1
ATOM 1713 N N . LEU A 1 214 ? -8.403 -8.473 6.939 1.00 98.69 214 LEU A N 1
ATOM 1714 C CA . LEU A 1 214 ? -9.654 -8.358 7.674 1.00 98.69 214 LEU A CA 1
ATOM 1715 C C . LEU A 1 214 ? -9.677 -9.286 8.896 1.00 98.69 214 LEU A C 1
ATOM 1717 O O . LEU A 1 214 ? -9.519 -10.502 8.776 1.00 98.69 214 LEU A O 1
ATOM 1721 N N . ARG A 1 215 ? -9.967 -8.726 10.070 1.00 98.25 215 ARG A N 1
ATOM 1722 C CA . ARG A 1 215 ? -10.229 -9.478 11.300 1.00 98.25 215 ARG A CA 1
ATOM 1723 C C . ARG A 1 215 ? -11.704 -9.885 11.377 1.00 98.25 215 ARG A C 1
ATOM 1725 O O . ARG A 1 215 ? -12.588 -9.078 11.100 1.00 98.25 215 ARG A O 1
ATOM 1732 N N . LYS A 1 216 ? -11.965 -11.136 11.763 1.00 97.94 216 LYS A N 1
ATOM 1733 C CA . LYS A 1 216 ? -13.305 -11.749 11.842 1.00 97.94 216 LYS A CA 1
ATOM 1734 C C . LYS A 1 216 ? -13.458 -12.527 13.150 1.00 97.94 216 LYS A C 1
ATOM 1736 O O . LYS A 1 216 ? -12.451 -12.885 13.756 1.00 97.94 216 LYS A O 1
ATOM 1741 N N . ASN A 1 217 ? -14.695 -12.838 13.538 1.00 96.81 217 ASN A N 1
ATOM 1742 C CA . ASN A 1 217 ? -15.024 -13.784 14.617 1.00 96.81 217 ASN A CA 1
ATOM 1743 C C . ASN A 1 217 ? -14.329 -13.515 15.961 1.00 96.81 217 ASN A C 1
ATOM 1745 O O . ASN A 1 217 ? -13.761 -14.417 16.573 1.00 96.81 217 ASN A O 1
ATOM 1749 N N . GLY A 1 218 ? -14.371 -12.286 16.467 1.00 95.56 218 GLY A N 1
ATOM 1750 C CA . GLY A 1 218 ? -13.584 -11.971 17.657 1.00 95.56 218 GLY A CA 1
ATOM 1751 C C . GLY A 1 218 ? -13.765 -10.562 18.173 1.00 95.56 218 GLY A C 1
ATOM 1752 O O . GLY A 1 218 ? -14.383 -9.724 17.523 1.00 95.56 218 GLY A O 1
ATOM 1753 N N . ILE A 1 219 ? -13.240 -10.316 19.371 1.00 95.25 219 ILE A N 1
ATOM 1754 C CA . ILE A 1 219 ? -13.102 -8.954 19.879 1.00 95.25 219 ILE A CA 1
ATOM 1755 C C . ILE A 1 219 ? -11.802 -8.392 19.309 1.00 95.25 219 ILE A C 1
ATOM 1757 O O . ILE A 1 219 ? -10.747 -9.009 19.432 1.00 95.25 219 ILE A O 1
ATOM 1761 N N . VAL A 1 220 ? -11.883 -7.228 18.680 1.00 95.31 220 VAL A N 1
ATOM 1762 C CA . VAL A 1 220 ? -10.744 -6.515 18.104 1.00 95.31 220 VAL A CA 1
ATOM 1763 C C . VAL A 1 220 ? -10.606 -5.152 18.763 1.00 95.31 220 VAL A C 1
ATOM 1765 O O . VAL A 1 220 ? -11.563 -4.619 19.327 1.00 95.31 220 VAL A O 1
ATOM 1768 N N . SER A 1 221 ? -9.397 -4.601 18.712 1.00 92.38 221 SER A N 1
ATOM 1769 C CA . SER A 1 221 ? -9.073 -3.323 19.347 1.00 92.38 221 SER A CA 1
ATOM 1770 C C . SER A 1 221 ? -8.523 -2.362 18.312 1.00 92.38 221 SER A C 1
ATOM 1772 O O . SER A 1 221 ? -7.661 -2.743 17.522 1.00 92.38 221 SER A O 1
ATOM 1774 N N . ASN A 1 222 ? -8.984 -1.121 18.356 1.00 91.25 222 ASN A N 1
ATOM 1775 C CA . ASN A 1 222 ? -8.373 -0.016 17.637 1.00 91.25 222 ASN A CA 1
ATOM 1776 C C . ASN A 1 222 ? -8.073 1.075 18.661 1.00 91.25 222 ASN A C 1
ATOM 1778 O O . ASN A 1 222 ? -8.975 1.790 19.088 1.00 91.25 222 ASN A O 1
ATOM 1782 N N . GLN A 1 223 ? -6.815 1.151 19.099 1.00 88.00 223 GLN A N 1
ATOM 1783 C CA . GLN A 1 223 ? -6.419 1.976 20.245 1.00 88.00 223 GLN A CA 1
ATOM 1784 C C . GLN A 1 223 ? -7.238 1.613 21.502 1.00 88.00 223 GLN A C 1
ATOM 1786 O O . GLN A 1 223 ? -7.228 0.455 21.921 1.00 88.00 223 GLN A O 1
ATOM 1791 N N . ALA A 1 224 ? -7.934 2.584 22.103 1.00 86.44 224 ALA A N 1
ATOM 1792 C CA . ALA A 1 224 ? -8.783 2.383 23.274 1.00 86.44 224 ALA A CA 1
ATOM 1793 C C . ALA A 1 224 ? -10.182 1.847 22.931 1.00 86.44 224 ALA A C 1
ATOM 1795 O O . ALA A 1 224 ? -10.920 1.489 23.841 1.00 86.44 224 ALA A O 1
ATOM 1796 N N . GLU A 1 225 ? -10.564 1.789 21.654 1.00 91.31 225 GLU A N 1
ATOM 1797 C CA . GLU A 1 225 ? -11.883 1.306 21.255 1.00 91.31 225 GLU A CA 1
ATOM 1798 C C . GLU A 1 225 ? -11.901 -0.215 21.085 1.00 91.31 225 GLU A C 1
ATOM 1800 O O . GLU A 1 225 ? -10.955 -0.817 20.558 1.00 91.31 225 GLU A O 1
ATOM 1805 N N . LYS A 1 226 ? -13.016 -0.839 21.473 1.00 94.06 226 LYS A N 1
ATOM 1806 C CA . LYS A 1 226 ? -13.260 -2.277 21.311 1.00 94.06 226 LYS A CA 1
ATOM 1807 C C . LYS A 1 226 ? -14.469 -2.540 20.431 1.00 94.06 226 LYS A C 1
ATOM 1809 O O . LYS A 1 226 ? -15.533 -1.943 20.586 1.00 94.06 226 LYS A O 1
ATOM 1814 N N . TYR A 1 227 ? -14.317 -3.525 19.560 1.00 96.81 227 TYR A N 1
ATOM 1815 C CA . TYR A 1 227 ? -15.358 -3.957 18.642 1.00 96.81 227 TYR A CA 1
ATOM 1816 C C . TYR A 1 227 ? -15.492 -5.474 18.674 1.00 96.81 227 TYR A C 1
ATOM 1818 O O . TYR A 1 227 ? -14.499 -6.180 18.838 1.00 96.81 227 TYR A O 1
ATOM 1826 N N . LYS A 1 228 ? -16.700 -5.987 18.455 1.00 97.44 228 LYS A N 1
ATOM 1827 C CA . LYS A 1 228 ? -16.934 -7.393 18.123 1.00 97.44 228 LYS A CA 1
ATOM 1828 C C . LYS A 1 228 ? -17.090 -7.504 16.609 1.00 97.44 228 LYS A C 1
ATOM 1830 O O . LYS A 1 228 ? -17.995 -6.901 16.041 1.00 97.44 228 LYS A O 1
ATOM 1835 N N . ALA A 1 229 ? -16.199 -8.257 15.977 1.00 98.25 229 ALA A N 1
ATOM 1836 C CA . ALA A 1 229 ? -16.284 -8.625 14.572 1.00 98.25 229 ALA A CA 1
ATOM 1837 C C . ALA A 1 229 ? -17.100 -9.917 14.418 1.00 98.25 229 ALA A C 1
ATOM 1839 O O . ALA A 1 229 ? -16.818 -10.911 15.100 1.00 98.25 229 ALA A O 1
ATOM 1840 N N . ASP A 1 230 ? -18.080 -9.908 13.517 1.00 98.25 230 ASP A N 1
ATOM 1841 C CA . ASP A 1 230 ? -18.859 -11.095 13.149 1.00 98.25 230 ASP A CA 1
ATOM 1842 C C . ASP A 1 230 ? -18.105 -12.016 12.158 1.00 98.25 230 ASP A C 1
ATOM 1844 O O . ASP A 1 230 ? -16.923 -11.810 11.853 1.00 98.25 230 ASP A O 1
ATOM 1848 N N . GLY A 1 231 ? -18.785 -13.050 11.646 1.00 97.56 231 GLY A N 1
ATOM 1849 C CA . GLY A 1 231 ? -18.227 -13.994 10.665 1.00 97.56 231 GLY A CA 1
ATOM 1850 C C . GLY A 1 231 ? -17.899 -13.391 9.302 1.00 97.56 231 GLY A C 1
ATOM 1851 O O . GLY A 1 231 ? -17.078 -13.945 8.570 1.00 97.56 231 GLY A O 1
ATOM 1852 N N . ASN A 1 232 ? -18.466 -12.227 8.995 1.00 97.31 232 ASN A N 1
ATOM 1853 C CA . ASN A 1 232 ? -18.181 -11.442 7.800 1.00 97.31 232 ASN A CA 1
ATOM 1854 C C . ASN A 1 232 ? -17.185 -10.301 8.078 1.00 97.31 232 ASN A C 1
ATOM 1856 O O . ASN A 1 232 ? -16.795 -9.594 7.150 1.00 97.31 232 ASN A O 1
ATOM 1860 N N . GLY A 1 233 ? -16.747 -10.134 9.331 1.00 97.94 233 GLY A N 1
ATOM 1861 C CA . GLY A 1 233 ? -15.845 -9.074 9.778 1.00 97.94 233 GLY A CA 1
ATOM 1862 C C . GLY A 1 233 ? -16.523 -7.731 10.049 1.00 97.94 233 GLY A C 1
ATOM 1863 O O . GLY A 1 233 ? -15.821 -6.742 10.264 1.00 97.94 233 GLY A O 1
ATOM 1864 N N . VAL A 1 234 ? -17.857 -7.670 10.037 1.00 98.56 234 VAL A N 1
ATOM 1865 C CA . VAL A 1 234 ? -18.603 -6.448 10.353 1.00 98.56 234 VAL A CA 1
ATOM 1866 C C . VAL A 1 234 ? -18.453 -6.154 11.839 1.00 98.56 234 VAL A C 1
ATOM 1868 O O . VAL A 1 234 ? -18.642 -7.034 12.681 1.00 98.56 234 VAL A O 1
ATOM 1871 N N . LEU A 1 235 ? -18.093 -4.914 12.156 1.00 98.25 235 LEU A N 1
ATOM 1872 C CA . LEU A 1 235 ? -17.867 -4.464 13.520 1.00 98.25 235 LEU A CA 1
ATOM 1873 C C . LEU A 1 235 ? -19.146 -3.915 14.148 1.00 98.25 235 LEU A C 1
ATOM 1875 O O . LEU A 1 235 ? -19.767 -2.997 13.608 1.00 98.25 235 LEU A O 1
ATOM 1879 N N . ALA A 1 236 ? -19.447 -4.393 15.350 1.00 97.25 236 ALA A N 1
ATOM 1880 C CA . ALA A 1 236 ? -20.324 -3.727 16.303 1.00 97.25 236 ALA A CA 1
ATOM 1881 C C . ALA A 1 236 ? -19.495 -3.231 17.503 1.00 97.25 236 ALA A C 1
ATOM 1883 O O . ALA A 1 236 ? -18.534 -3.910 17.885 1.00 97.25 236 ALA A O 1
ATOM 1884 N N . PRO A 1 237 ? -19.821 -2.075 18.110 1.00 96.25 237 PRO A N 1
ATOM 1885 C CA . PRO A 1 237 ? -19.180 -1.652 19.350 1.00 96.25 237 PRO A CA 1
ATOM 1886 C C . PRO A 1 237 ? -19.362 -2.716 20.434 1.00 96.25 237 PRO A C 1
ATOM 1888 O O . PRO A 1 237 ? -20.433 -3.312 20.555 1.00 96.25 237 PRO A O 1
ATOM 1891 N N . TRP A 1 238 ? -18.308 -2.990 21.198 1.00 94.94 238 TRP A N 1
ATOM 1892 C CA . TRP A 1 238 ? -18.348 -4.040 22.211 1.00 94.94 238 TRP A CA 1
ATOM 1893 C C . TRP A 1 238 ? -18.669 -3.478 23.597 1.00 94.94 238 TRP A C 1
ATOM 1895 O O . TRP A 1 238 ? -18.105 -2.463 24.003 1.00 94.94 238 TRP A O 1
ATOM 1905 N N . SER A 1 239 ? -19.532 -4.175 24.334 1.00 94.50 239 SER A N 1
ATOM 1906 C CA . SER A 1 239 ? -19.791 -3.913 25.750 1.00 94.50 239 SER A CA 1
ATOM 1907 C C . SER A 1 239 ? -19.476 -5.160 26.562 1.00 94.50 239 SER A C 1
ATOM 1909 O O . SER A 1 239 ? -19.898 -6.258 26.189 1.00 94.50 239 SER A O 1
ATOM 1911 N N . GLY A 1 240 ? -18.754 -5.006 27.669 1.00 93.56 240 GLY A N 1
ATOM 1912 C CA . GLY A 1 240 ? -18.454 -6.127 28.549 1.00 93.56 240 GLY A CA 1
ATOM 1913 C C . GLY A 1 240 ? -17.229 -5.958 29.436 1.00 93.56 240 GLY A C 1
ATOM 1914 O O . GLY A 1 240 ? -16.477 -4.984 29.356 1.00 93.56 240 GLY A O 1
ATOM 1915 N N . PHE A 1 241 ? -17.054 -6.968 30.285 1.00 92.00 241 PHE A N 1
ATOM 1916 C CA . PHE A 1 241 ? -15.972 -7.109 31.252 1.00 92.00 241 PHE A CA 1
ATOM 1917 C C . PHE A 1 241 ? -14.743 -7.741 30.577 1.00 92.00 241 PHE A C 1
ATOM 1919 O O . PHE A 1 241 ? -14.878 -8.743 29.874 1.00 92.00 241 PHE A O 1
ATOM 1926 N N . MET A 1 242 ? -13.550 -7.181 30.772 1.00 90.69 242 MET A N 1
ATOM 1927 C CA . MET A 1 242 ? -12.307 -7.663 30.160 1.00 90.69 242 MET A CA 1
ATOM 1928 C C . MET A 1 242 ? -11.162 -7.670 31.167 1.00 90.69 242 MET A C 1
ATOM 1930 O O . MET A 1 242 ? -10.924 -6.664 31.833 1.00 90.69 242 MET A O 1
ATOM 1934 N N . ASP A 1 243 ? -10.442 -8.787 31.246 1.00 90.50 243 ASP A N 1
ATOM 1935 C CA . ASP A 1 243 ? -9.186 -8.866 31.989 1.00 90.50 243 ASP A CA 1
ATOM 1936 C C . ASP A 1 243 ? -8.061 -8.230 31.165 1.00 90.50 243 ASP A C 1
ATOM 1938 O O . ASP A 1 243 ? -7.883 -8.554 29.988 1.00 90.50 243 ASP A O 1
ATOM 1942 N N . MET A 1 244 ? -7.319 -7.308 31.773 1.00 84.56 244 MET A N 1
ATOM 1943 C CA . MET A 1 244 ? -6.180 -6.627 31.159 1.00 84.56 244 MET A CA 1
ATOM 1944 C C . MET A 1 244 ? -4.852 -6.982 31.850 1.00 84.56 244 MET A C 1
ATOM 1946 O O . MET A 1 244 ? -3.846 -6.319 31.597 1.00 84.56 244 MET A O 1
ATOM 1950 N N . GLY A 1 245 ? -4.832 -7.962 32.760 1.00 85.31 245 GLY A N 1
ATOM 1951 C CA . GLY A 1 245 ? -3.668 -8.369 33.560 1.00 85.31 245 GLY A CA 1
ATOM 1952 C C . GLY A 1 245 ? -3.322 -7.400 34.698 1.00 85.31 245 GLY A C 1
ATOM 1953 O O . GLY A 1 245 ? -3.026 -7.829 35.806 1.00 85.31 245 GLY A O 1
ATOM 1954 N N . ALA A 1 246 ? -3.425 -6.089 34.462 1.00 83.19 246 ALA A N 1
ATOM 1955 C CA . ALA A 1 246 ? -3.271 -5.041 35.481 1.00 83.19 246 ALA A CA 1
ATOM 1956 C C . ALA A 1 246 ? -4.571 -4.741 36.258 1.00 83.19 246 ALA A C 1
ATOM 1958 O O . ALA A 1 246 ? -4.621 -3.807 37.056 1.00 83.19 246 ALA A O 1
ATOM 1959 N N . GLY A 1 247 ? -5.641 -5.487 35.982 1.00 88.19 247 GLY A N 1
ATOM 1960 C CA . GLY A 1 247 ? -6.971 -5.261 36.526 1.00 88.19 247 GLY A CA 1
ATOM 1961 C C . GLY A 1 247 ? -8.059 -5.489 35.485 1.00 88.19 247 GLY A C 1
ATOM 1962 O O . GLY A 1 247 ? -7.801 -5.811 34.323 1.00 88.19 247 GLY A O 1
ATOM 1963 N N . TRP A 1 248 ? -9.295 -5.302 35.924 1.00 93.12 248 TRP A N 1
ATOM 1964 C CA . TRP A 1 248 ? -10.473 -5.561 35.115 1.00 93.12 248 TRP A CA 1
ATOM 1965 C C . TRP A 1 248 ? -11.055 -4.274 34.558 1.00 93.12 248 TRP A C 1
ATOM 1967 O O . TRP A 1 248 ? -11.171 -3.282 35.282 1.00 93.12 248 TRP A O 1
ATOM 1977 N N . LYS A 1 249 ? -11.482 -4.316 33.294 1.00 94.06 249 LYS A N 1
ATOM 1978 C CA . LYS A 1 249 ? -12.137 -3.190 32.640 1.00 94.06 249 LYS A CA 1
ATOM 1979 C C . LYS A 1 249 ? -13.561 -3.463 32.197 1.00 94.06 249 LYS A C 1
ATOM 1981 O O . LYS A 1 249 ? -13.862 -4.567 31.755 1.00 94.06 249 LYS A O 1
ATOM 1986 N N . TRP A 1 250 ? -14.396 -2.427 32.225 1.00 95.38 250 TRP A N 1
ATOM 1987 C CA . TRP A 1 250 ? -15.678 -2.409 31.526 1.00 95.38 250 TRP A CA 1
ATOM 1988 C C . TRP A 1 250 ? -15.632 -1.497 30.309 1.00 95.38 250 TRP A C 1
ATOM 1990 O O . TRP A 1 250 ? -15.229 -0.330 30.391 1.00 95.38 250 TRP A O 1
ATOM 2000 N N . TYR A 1 251 ? -16.085 -2.050 29.191 1.00 94.88 251 TYR A N 1
ATOM 2001 C CA . TYR A 1 251 ? -16.390 -1.297 27.989 1.00 94.88 251 TYR A CA 1
ATOM 2002 C C . TYR A 1 251 ? -17.898 -1.167 27.835 1.00 94.88 251 TYR A C 1
ATOM 2004 O O . TYR A 1 251 ? -18.644 -2.112 28.089 1.00 94.88 251 TYR A O 1
ATOM 2012 N N . GLU A 1 252 ? -18.327 -0.002 27.377 1.00 95.00 252 GLU A N 1
ATOM 2013 C CA . GLU A 1 252 ? -19.703 0.324 27.054 1.00 95.00 252 GLU A CA 1
ATOM 2014 C C . GLU A 1 252 ? -19.731 0.933 25.663 1.00 95.00 252 GLU A C 1
ATOM 2016 O O . GLU A 1 252 ? -19.077 1.946 25.414 1.00 95.00 252 GLU A O 1
ATOM 2021 N N . ASN A 1 253 ? -20.473 0.316 24.748 1.00 94.31 253 ASN A N 1
ATOM 2022 C CA . ASN A 1 253 ? -20.597 0.785 23.371 1.00 94.31 253 ASN A CA 1
ATOM 2023 C C . ASN A 1 253 ? -19.227 1.051 22.723 1.00 94.31 253 ASN A C 1
ATOM 2025 O O . ASN A 1 253 ? -19.048 2.003 21.969 1.00 94.31 253 ASN A O 1
ATOM 2029 N N . GLY A 1 254 ? -18.256 0.185 23.019 1.00 93.44 254 GLY A N 1
ATOM 2030 C CA . GLY A 1 254 ? -16.905 0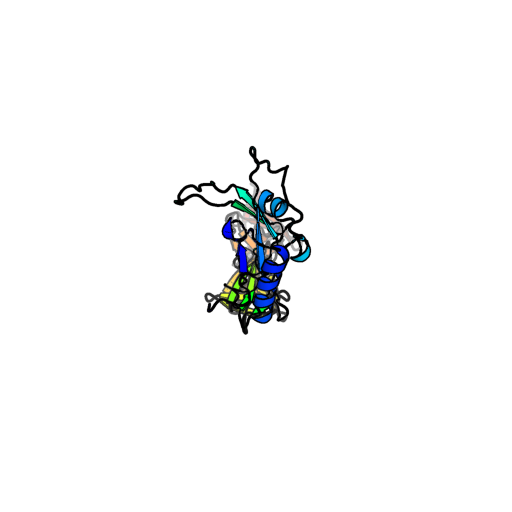.215 22.475 1.00 93.44 254 GLY A CA 1
ATOM 2031 C C . GLY A 1 254 ? -15.912 1.119 23.200 1.00 93.44 254 GLY A C 1
ATOM 2032 O O . GLY A 1 254 ? -14.733 1.065 22.860 1.00 93.44 254 GLY A O 1
ATOM 2033 N N . SER A 1 255 ? -16.323 1.892 24.205 1.00 94.62 255 SER A N 1
ATOM 2034 C CA . SER A 1 255 ? -15.452 2.827 24.932 1.00 94.62 255 SER A CA 1
ATOM 2035 C C . SER A 1 255 ? -15.354 2.493 26.417 1.00 94.62 255 SER A C 1
ATOM 2037 O O . SER A 1 255 ? -16.150 1.723 26.946 1.00 94.62 255 SER A O 1
ATOM 2039 N N . TYR A 1 256 ? -14.371 3.071 27.109 1.00 94.19 256 TYR A N 1
ATOM 2040 C CA . TYR A 1 256 ? -14.277 2.947 28.561 1.00 94.19 256 TYR A CA 1
ATOM 2041 C C . TYR A 1 256 ? -15.486 3.560 29.262 1.00 94.19 256 TYR A C 1
ATOM 2043 O O . TYR A 1 256 ? -15.929 4.656 28.927 1.00 94.19 256 TYR A O 1
ATOM 2051 N N . PHE A 1 257 ? -15.977 2.857 30.276 1.00 95.06 257 PHE A N 1
ATOM 2052 C CA . PHE A 1 257 ? -17.124 3.278 31.067 1.00 95.06 257 PHE A CA 1
ATOM 2053 C C . PHE A 1 257 ? -16.717 3.821 32.431 1.00 95.06 257 PHE A C 1
ATOM 2055 O O . PHE A 1 257 ? -15.828 3.279 33.088 1.00 95.06 257 PHE A O 1
ATOM 2062 N N . THR A 1 258 ? -17.417 4.855 32.884 1.00 95.75 258 THR A N 1
ATOM 2063 C CA . THR A 1 258 ? -17.336 5.341 34.261 1.00 95.75 258 THR A CA 1
ATOM 2064 C C . THR A 1 258 ? -18.727 5.287 34.868 1.00 95.75 258 THR A C 1
ATOM 2066 O O . THR A 1 258 ? -19.663 5.843 34.295 1.00 95.75 258 THR A O 1
ATOM 2069 N N . GLY A 1 259 ? -18.862 4.628 36.015 1.00 95.75 259 GLY A N 1
ATOM 2070 C CA . GLY A 1 259 ? -20.130 4.483 36.717 1.00 95.75 259 GLY A CA 1
ATOM 2071 C C . GLY A 1 259 ? -20.367 3.077 37.262 1.00 95.75 259 GLY A C 1
ATOM 2072 O O . GLY A 1 259 ? -19.480 2.220 37.259 1.00 95.75 259 GLY A O 1
ATOM 2073 N N . PHE A 1 260 ? -21.602 2.841 37.708 1.00 95.12 260 PHE A N 1
ATOM 2074 C CA . PHE A 1 260 ? -22.060 1.537 38.178 1.00 95.12 260 PHE A CA 1
ATOM 2075 C C . PHE A 1 260 ? -22.569 0.667 37.035 1.00 95.12 260 PHE A C 1
ATOM 2077 O O . PHE A 1 260 ? -23.373 1.100 36.209 1.00 95.12 260 PHE A O 1
ATOM 2084 N N . ARG A 1 261 ? -22.155 -0.599 37.034 1.00 95.69 261 ARG A N 1
ATOM 2085 C CA . ARG A 1 261 ? -22.643 -1.604 36.092 1.00 95.69 261 ARG A CA 1
ATOM 2086 C C . ARG A 1 261 ? -23.015 -2.882 36.826 1.00 95.69 261 ARG A C 1
ATOM 2088 O O . ARG A 1 261 ? -22.191 -3.459 37.532 1.00 95.69 261 ARG A O 1
ATOM 2095 N N . PHE A 1 262 ? -24.253 -3.327 36.625 1.00 93.94 262 PHE A N 1
ATOM 2096 C CA . PHE A 1 262 ? -24.699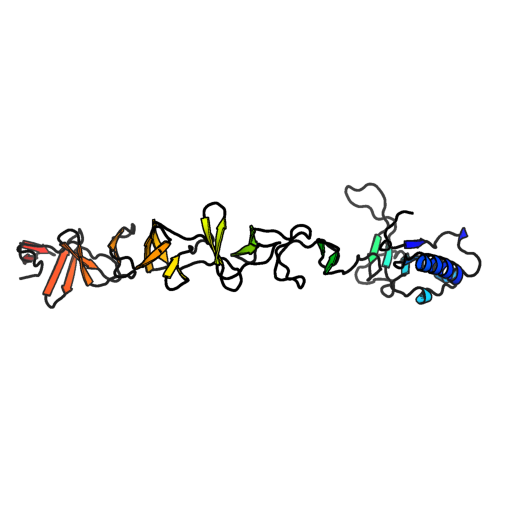 -4.633 37.091 1.00 93.94 262 PHE A CA 1
ATOM 2097 C C . PHE A 1 262 ? -24.167 -5.724 36.163 1.00 93.94 262 PHE A C 1
ATOM 2099 O O . PHE A 1 262 ? -24.388 -5.679 34.950 1.00 93.94 262 PHE A O 1
ATOM 2106 N N . TYR A 1 263 ? -23.465 -6.699 36.724 1.00 93.38 263 TYR A N 1
ATOM 2107 C CA . TYR A 1 263 ? -22.905 -7.821 35.984 1.00 93.38 263 TYR A CA 1
ATOM 2108 C C . TYR A 1 263 ? -22.799 -9.043 36.902 1.00 93.38 263 TYR A C 1
ATOM 2110 O O . TYR A 1 263 ? -22.465 -8.909 38.073 1.00 93.38 263 TYR A O 1
ATOM 2118 N N . MET A 1 264 ? -23.125 -10.239 36.401 1.00 91.25 264 MET A N 1
ATOM 2119 C CA . MET A 1 264 ? -23.039 -11.507 37.156 1.00 91.25 264 MET A CA 1
ATOM 2120 C C . MET A 1 264 ? -23.550 -11.423 38.614 1.00 91.25 264 MET A C 1
ATOM 2122 O O . MET A 1 264 ? -22.896 -11.881 39.554 1.00 91.25 264 MET A O 1
ATOM 2126 N N . GLY A 1 265 ? -24.721 -10.810 38.814 1.00 92.00 265 GLY A N 1
ATOM 2127 C CA . GLY A 1 265 ? -25.424 -10.800 40.101 1.00 92.00 265 GLY A CA 1
ATOM 2128 C C . GLY A 1 265 ? -24.985 -9.738 41.116 1.00 92.00 265 GLY A C 1
ATOM 2129 O O . GLY A 1 265 ? -25.492 -9.754 42.232 1.00 92.00 265 GLY A O 1
ATOM 2130 N N . SER A 1 266 ? -24.068 -8.827 40.779 1.00 95.06 266 SER A N 1
ATOM 2131 C CA . SER A 1 266 ? -23.731 -7.685 41.643 1.00 95.06 266 SER A CA 1
ATOM 2132 C C . SER A 1 266 ? -23.416 -6.432 40.822 1.00 95.06 266 SER A C 1
ATOM 2134 O O . SER A 1 266 ? -23.290 -6.475 39.597 1.00 95.06 266 SER A O 1
ATOM 2136 N N . TYR A 1 267 ? -23.318 -5.301 41.508 1.00 95.88 267 TYR A N 1
ATOM 2137 C CA . TYR A 1 267 ? -22.869 -4.033 40.959 1.00 95.88 267 TYR A CA 1
ATOM 2138 C C . TYR A 1 267 ? -21.353 -3.893 41.093 1.00 95.88 267 TYR A C 1
ATOM 2140 O O . TYR A 1 267 ? -20.779 -4.239 42.119 1.00 95.88 267 TYR A O 1
ATOM 2148 N N . TYR A 1 268 ? -20.717 -3.342 40.067 1.00 97.06 268 TYR A N 1
ATOM 2149 C CA . TYR A 1 268 ? -19.303 -2.975 40.064 1.00 97.06 268 TYR A CA 1
ATOM 2150 C C . TYR A 1 268 ? -19.178 -1.493 39.740 1.00 97.06 268 TYR A C 1
ATOM 2152 O O . TYR A 1 268 ? -19.954 -0.977 38.929 1.00 97.06 268 TYR A O 1
ATOM 2160 N N . TRP A 1 269 ? -18.193 -0.827 40.336 1.00 97.38 269 TRP A N 1
ATOM 2161 C CA . TRP A 1 269 ? -17.861 0.551 39.998 1.00 97.38 269 TRP A CA 1
ATOM 2162 C C . TRP A 1 269 ? -16.646 0.610 39.081 1.00 97.38 269 TRP A C 1
ATOM 2164 O O . TRP A 1 269 ? -15.627 -0.040 39.335 1.00 97.38 269 TRP A O 1
ATOM 2174 N N . PHE A 1 270 ? -16.759 1.408 38.024 1.00 96.56 270 PHE A N 1
ATOM 2175 C CA . PHE A 1 270 ? -15.685 1.654 37.076 1.00 96.56 270 PHE A CA 1
ATOM 2176 C C . PHE A 1 270 ? -15.345 3.134 37.013 1.00 96.56 270 PHE A C 1
ATOM 2178 O O . PHE A 1 270 ? -16.236 3.980 36.993 1.00 96.56 270 PHE A O 1
ATOM 2185 N N . GLN A 1 271 ? -14.057 3.438 36.894 1.00 95.62 271 GLN A N 1
ATOM 2186 C CA . GLN A 1 271 ? -13.555 4.779 36.635 1.00 95.62 271 GLN A CA 1
ATOM 2187 C C . GLN A 1 271 ? -12.591 4.737 35.453 1.00 95.62 271 GLN A C 1
ATOM 2189 O O . GLN A 1 271 ? -11.586 4.027 35.479 1.00 95.62 271 GLN A O 1
ATOM 2194 N N . ASN A 1 272 ? -12.925 5.458 34.381 1.00 93.38 272 ASN A N 1
ATOM 2195 C CA . ASN A 1 272 ? -12.223 5.389 33.095 1.00 93.38 272 ASN A CA 1
ATOM 2196 C C . ASN A 1 272 ? -12.014 3.935 32.620 1.00 93.38 272 ASN A C 1
ATOM 2198 O O . ASN A 1 272 ? -10.927 3.500 32.222 1.00 93.38 272 ASN A O 1
ATOM 2202 N N . GLY A 1 273 ? -13.078 3.147 32.750 1.00 93.56 273 GLY A N 1
ATOM 2203 C CA . GLY A 1 273 ? -13.118 1.734 32.431 1.00 93.56 273 GLY A CA 1
ATOM 2204 C C . GLY A 1 273 ? -12.490 0.836 33.484 1.00 93.56 273 GLY A C 1
ATOM 2205 O O . GLY A 1 273 ? -12.762 -0.345 33.414 1.00 93.56 273 GLY A O 1
ATOM 2206 N N . GLN A 1 274 ? -11.693 1.322 34.442 1.00 95.44 274 GLN A N 1
ATOM 2207 C CA . GLN A 1 274 ? -11.027 0.483 35.449 1.00 95.44 274 GLN A CA 1
ATOM 2208 C C . GLN A 1 274 ? -11.949 0.148 36.613 1.00 95.44 274 GLN A C 1
ATOM 2210 O O . GLN A 1 274 ? -12.519 1.055 37.221 1.00 95.44 274 GLN A O 1
ATOM 2215 N N . ARG A 1 275 ? -12.053 -1.135 36.962 1.00 96.81 275 ARG A N 1
ATOM 2216 C CA . ARG A 1 275 ? -12.807 -1.592 38.132 1.00 96.81 275 ARG A CA 1
ATOM 2217 C C . ARG A 1 275 ? -12.151 -1.087 39.414 1.00 96.81 275 ARG A C 1
ATOM 2219 O O . ARG A 1 275 ? -10.956 -1.299 39.606 1.00 96.81 275 ARG A O 1
ATOM 2226 N N . GLN A 1 276 ? -12.936 -0.484 40.297 1.00 96.94 276 GLN A N 1
ATOM 2227 C CA . GLN A 1 276 ? -12.473 -0.066 41.619 1.00 96.94 276 GLN A CA 1
ATOM 2228 C C . GLN A 1 276 ? -12.698 -1.165 42.663 1.00 96.94 276 GLN A C 1
ATOM 2230 O O . GLN A 1 276 ? -13.638 -1.955 42.560 1.00 96.94 276 GLN A O 1
ATOM 2235 N N . ASN A 1 277 ? -11.824 -1.195 43.668 1.00 96.38 277 ASN A N 1
ATOM 2236 C CA . ASN A 1 277 ? -11.807 -2.171 44.755 1.00 96.38 277 ASN A CA 1
ATOM 2237 C C . ASN A 1 277 ? -11.669 -1.448 46.095 1.00 96.38 277 ASN A C 1
ATOM 2239 O O . ASN A 1 277 ? -10.906 -0.488 46.179 1.00 96.38 277 ASN A O 1
ATOM 2243 N N . ASN A 1 278 ? -12.329 -1.955 47.140 1.00 96.88 278 ASN A N 1
ATOM 2244 C CA . ASN A 1 278 ? -12.293 -1.394 48.500 1.00 96.88 278 ASN A CA 1
ATOM 2245 C C . ASN A 1 278 ? -12.572 0.121 48.530 1.00 96.88 278 ASN A C 1
ATOM 2247 O O . ASN A 1 278 ? -11.866 0.874 49.200 1.00 96.88 278 ASN A O 1
ATOM 2251 N N . SER A 1 279 ? -13.577 0.573 47.777 1.00 97.44 279 SER A N 1
ATOM 2252 C CA . SER A 1 279 ? -13.832 1.998 47.539 1.00 97.44 279 SER A CA 1
ATOM 2253 C C . SER A 1 279 ? -15.264 2.398 47.882 1.00 97.44 279 SER A C 1
ATOM 2255 O O . SER A 1 279 ? -16.210 1.633 47.681 1.00 97.44 279 SER A O 1
ATOM 2257 N N . TRP A 1 280 ? -15.411 3.622 48.392 1.00 97.75 280 TRP A N 1
ATOM 2258 C CA . TRP A 1 280 ? -16.697 4.281 48.606 1.00 97.75 280 TRP A CA 1
ATOM 2259 C C . TRP A 1 280 ? -17.116 5.019 47.345 1.00 97.75 280 TRP A C 1
ATOM 2261 O O . TRP A 1 280 ? -16.375 5.869 46.865 1.00 97.75 280 TRP A O 1
ATOM 2271 N N . GLU A 1 281 ? -18.330 4.766 46.867 1.00 97.50 281 GLU A N 1
ATOM 2272 C CA . GLU A 1 281 ? -18.802 5.311 45.594 1.00 97.50 281 GLU A CA 1
ATOM 2273 C C . GLU A 1 281 ? -20.227 5.848 45.712 1.00 97.50 281 GLU A C 1
ATOM 2275 O O . GLU A 1 281 ? -21.022 5.368 46.523 1.00 97.50 281 GLU A O 1
ATOM 2280 N N . ASN A 1 282 ? -20.562 6.853 44.902 1.00 95.19 282 ASN A N 1
ATOM 2281 C CA . ASN A 1 282 ? -21.880 7.486 44.915 1.00 95.19 282 ASN A CA 1
ATOM 2282 C C . ASN A 1 282 ? -22.550 7.358 43.548 1.00 95.19 282 ASN A C 1
ATOM 2284 O O . ASN A 1 282 ? -21.967 7.713 42.524 1.00 95.19 282 ASN A O 1
ATOM 2288 N N . ALA A 1 283 ? -23.800 6.902 43.536 1.00 94.12 283 ALA A N 1
ATOM 2289 C CA . ALA A 1 283 ? -24.631 6.865 42.339 1.00 94.12 283 ALA A CA 1
ATOM 2290 C C . ALA A 1 283 ? -26.109 6.944 42.695 1.00 94.12 283 ALA A C 1
ATOM 2292 O O . ALA A 1 283 ? -26.525 6.514 43.765 1.00 94.12 283 ALA A O 1
ATOM 2293 N N . TRP A 1 284 ? -26.912 7.518 41.799 1.00 94.75 284 TRP A N 1
ATOM 2294 C CA . TRP A 1 284 ? -28.352 7.699 42.021 1.00 94.75 284 TRP A CA 1
ATOM 2295 C C . TRP A 1 284 ? -28.691 8.400 43.355 1.00 94.75 284 TRP A C 1
ATOM 2297 O O . TRP A 1 284 ? -29.705 8.103 43.973 1.00 94.75 284 TRP A O 1
ATOM 2307 N N . GLY A 1 285 ? -27.821 9.304 43.827 1.00 95.50 285 GLY A N 1
ATOM 2308 C CA . GLY A 1 285 ? -27.980 10.000 45.114 1.00 95.50 285 GLY A CA 1
ATOM 2309 C C . GLY A 1 285 ? -27.730 9.137 46.359 1.00 95.50 285 GLY A C 1
ATOM 2310 O O . GLY A 1 285 ? -27.930 9.607 47.474 1.00 95.50 285 GLY A O 1
ATOM 2311 N N . LEU A 1 286 ? -27.287 7.893 46.183 1.00 96.88 286 LEU A N 1
ATOM 2312 C CA . LEU A 1 286 ? -27.056 6.916 47.242 1.00 96.88 286 LEU A CA 1
ATOM 2313 C C . LEU A 1 286 ? -25.566 6.572 47.342 1.00 96.88 286 LEU A C 1
ATOM 2315 O O . LEU A 1 286 ? -24.811 6.713 46.374 1.00 96.88 286 LEU A O 1
ATOM 2319 N N . ARG A 1 287 ? -25.152 6.102 48.521 1.00 97.44 287 ARG A N 1
ATOM 2320 C CA . ARG A 1 287 ? -23.761 5.746 48.821 1.00 97.44 287 ARG A CA 1
ATOM 2321 C C . ARG A 1 287 ? -23.590 4.233 48.869 1.00 97.44 287 ARG A C 1
ATOM 2323 O O . ARG A 1 287 ? -24.356 3.545 49.533 1.00 97.44 287 ARG A O 1
ATOM 2330 N N . TYR A 1 288 ? -22.556 3.735 48.211 1.00 97.94 288 TYR A N 1
ATOM 2331 C CA . TYR A 1 288 ? -22.234 2.319 48.062 1.00 97.94 288 TYR A CA 1
ATOM 2332 C C . TYR A 1 288 ? -20.793 2.066 48.498 1.00 97.94 288 TYR A C 1
ATOM 2334 O O . TYR A 1 288 ? -19.976 2.990 48.560 1.00 97.94 288 TYR A O 1
ATOM 2342 N N . TYR A 1 289 ? -20.469 0.802 48.755 1.00 98.19 289 TYR A N 1
ATOM 2343 C CA . TYR A 1 289 ? -19.091 0.357 48.921 1.00 98.19 289 TYR A CA 1
ATOM 2344 C C . TYR A 1 289 ? -18.833 -0.862 48.036 1.00 98.19 289 TYR A C 1
ATOM 2346 O O . TYR A 1 289 ? -19.614 -1.816 48.050 1.00 98.19 289 TYR A O 1
ATOM 2354 N N . VAL A 1 290 ? -17.756 -0.827 47.252 1.00 97.94 290 VAL A N 1
ATOM 2355 C CA . VAL A 1 290 ? -17.275 -1.982 46.482 1.00 97.94 290 VAL A CA 1
ATOM 2356 C C . VAL A 1 290 ? -16.158 -2.672 47.254 1.00 97.94 290 VAL A C 1
ATOM 2358 O O . VAL A 1 290 ? -15.202 -2.027 47.678 1.00 97.94 290 VAL A O 1
ATOM 2361 N N . GLY A 1 291 ? -16.284 -3.982 47.460 1.00 97.25 291 GLY A N 1
ATOM 2362 C CA . GLY A 1 291 ? -15.341 -4.790 48.228 1.00 97.25 291 GLY A CA 1
ATOM 2363 C C . GLY A 1 291 ? -14.033 -5.080 47.489 1.00 97.25 291 GLY A C 1
ATOM 2364 O O . GLY A 1 291 ? -13.764 -4.558 46.403 1.00 97.25 291 GLY A O 1
ATOM 2365 N N . ASN A 1 292 ? -13.203 -5.948 48.068 1.00 95.38 292 ASN A N 1
ATOM 2366 C CA . ASN A 1 292 ? -11.892 -6.293 47.504 1.00 95.38 292 ASN A CA 1
ATOM 2367 C C . ASN A 1 292 ? -11.997 -7.050 46.167 1.00 95.38 292 ASN A C 1
ATOM 2369 O O . ASN A 1 292 ? -11.133 -6.950 45.293 1.00 95.38 292 ASN A O 1
ATOM 2373 N N . ASP A 1 293 ? -13.093 -7.780 45.981 1.00 94.44 293 ASP A N 1
ATOM 2374 C CA . ASP A 1 293 ? -13.458 -8.441 44.731 1.00 94.44 293 ASP A CA 1
ATOM 2375 C C . ASP A 1 293 ? -14.175 -7.497 43.744 1.00 94.44 293 ASP A C 1
ATOM 2377 O O . ASP A 1 293 ? -14.624 -7.946 42.688 1.00 94.44 293 ASP A O 1
ATOM 2381 N N . GLY A 1 294 ? -14.271 -6.201 44.066 1.00 95.44 294 GLY A N 1
ATOM 2382 C CA . GLY A 1 294 ? -14.904 -5.147 43.272 1.00 95.44 294 GLY A CA 1
ATOM 2383 C C . GLY A 1 294 ? -16.434 -5.187 43.250 1.00 95.44 294 GLY A C 1
ATOM 2384 O O . GLY A 1 294 ? -17.044 -4.340 42.597 1.00 95.44 294 GLY A O 1
ATOM 2385 N N . ARG A 1 295 ? -17.065 -6.155 43.926 1.00 97.06 295 ARG A N 1
ATOM 2386 C CA . ARG A 1 295 ? -18.525 -6.269 44.006 1.00 97.06 295 ARG A CA 1
ATOM 2387 C C . ARG A 1 295 ? -19.064 -5.307 45.051 1.00 97.06 295 ARG A C 1
ATOM 2389 O O . ARG A 1 295 ? -18.474 -5.148 46.117 1.00 97.06 295 ARG A O 1
ATOM 2396 N N . ALA A 1 296 ? -20.208 -4.697 44.773 1.00 97.50 296 ALA A N 1
ATOM 2397 C CA . ALA A 1 296 ? -20.938 -3.931 45.766 1.00 97.50 296 ALA A CA 1
ATOM 2398 C C . ALA A 1 296 ? -21.355 -4.859 46.914 1.00 97.50 296 ALA A C 1
ATOM 2400 O O . ALA A 1 296 ? -21.881 -5.955 46.684 1.00 97.50 296 ALA A O 1
ATOM 2401 N N . VAL A 1 297 ? -21.078 -4.431 48.142 1.00 97.75 297 VAL A N 1
ATOM 2402 C CA . VAL A 1 297 ? -21.319 -5.228 49.350 1.00 97.75 297 VAL A CA 1
ATOM 2403 C C . VAL A 1 297 ? -22.776 -5.129 49.815 1.00 97.75 297 VAL A C 1
ATOM 2405 O O . VAL A 1 297 ? -23.506 -4.211 49.446 1.00 97.75 297 VAL A O 1
ATOM 2408 N N . GLN A 1 298 ? -23.197 -6.089 50.638 1.00 96.94 298 GLN A N 1
ATOM 2409 C CA . GLN A 1 298 ? -24.525 -6.153 51.255 1.00 96.94 298 GLN A CA 1
ATOM 2410 C C . GLN A 1 298 ? -24.430 -6.542 52.727 1.00 96.94 298 GLN A C 1
ATOM 2412 O O . GLN A 1 298 ? -23.402 -7.041 53.189 1.00 96.94 298 GLN A O 1
ATOM 2417 N N . GLY A 1 299 ? -25.522 -6.342 53.458 1.00 97.56 299 GLY A N 1
ATOM 2418 C CA . GLY A 1 299 ? -25.635 -6.678 54.869 1.00 97.56 299 GLY A CA 1
ATOM 2419 C C . GLY A 1 299 ? -24.714 -5.831 55.744 1.00 97.56 299 GLY A C 1
ATOM 2420 O O . GLY A 1 299 ? -24.328 -4.718 55.378 1.00 97.56 299 GLY A O 1
ATOM 2421 N N . TRP A 1 300 ? -24.386 -6.359 56.923 1.00 97.75 300 TRP A N 1
ATOM 2422 C CA . TRP A 1 300 ? -23.448 -5.733 57.853 1.00 97.75 300 TRP A CA 1
ATOM 2423 C C . TRP A 1 300 ? -22.009 -5.905 57.371 1.00 97.75 300 TRP A C 1
ATOM 2425 O O . TRP A 1 300 ? -21.559 -7.025 57.147 1.00 97.75 300 TRP A O 1
ATOM 2435 N N . GLN A 1 301 ? -21.279 -4.798 57.268 1.00 98.00 301 GLN A N 1
ATOM 2436 C CA . GLN A 1 301 ? -19.885 -4.749 56.837 1.00 98.00 301 GLN A CA 1
ATOM 2437 C C . GLN A 1 301 ? -19.063 -3.908 57.808 1.00 98.00 301 GLN A C 1
ATOM 2439 O O . GLN A 1 301 ? -19.544 -2.898 58.322 1.00 98.00 301 GLN A O 1
ATOM 2444 N N . THR A 1 302 ? -17.814 -4.306 58.040 1.00 97.69 302 THR A N 1
ATOM 2445 C CA . THR A 1 302 ? -16.851 -3.517 58.818 1.00 97.69 302 THR A CA 1
ATOM 2446 C C . THR A 1 302 ? -15.827 -2.922 57.858 1.00 97.69 302 THR A C 1
ATOM 2448 O O . THR A 1 302 ? -15.058 -3.664 57.256 1.00 97.69 302 THR A O 1
ATOM 2451 N N . ILE A 1 303 ? -15.816 -1.597 57.717 1.00 97.44 303 ILE A N 1
ATOM 2452 C CA . ILE A 1 303 ? -14.922 -0.852 56.818 1.00 97.44 303 ILE A CA 1
ATOM 2453 C C . ILE A 1 303 ? -14.151 0.145 57.678 1.00 97.44 303 ILE A C 1
ATOM 2455 O O . ILE A 1 303 ? -14.761 0.915 58.421 1.00 97.44 303 ILE A O 1
ATOM 2459 N N . ASP A 1 304 ? -12.819 0.085 57.636 1.00 95.00 304 ASP A N 1
ATOM 2460 C CA . ASP A 1 304 ? -11.921 0.928 58.442 1.00 95.00 304 ASP A CA 1
ATOM 2461 C C . ASP A 1 304 ? -12.291 0.962 59.940 1.00 95.00 304 ASP A C 1
ATOM 2463 O O . ASP A 1 304 ? -12.313 2.006 60.592 1.00 95.00 304 ASP A O 1
ATOM 2467 N N . GLY A 1 305 ? -12.654 -0.203 60.491 1.00 96.62 305 GLY A N 1
ATOM 2468 C CA . GLY A 1 305 ? -13.022 -0.371 61.902 1.00 96.62 305 GLY A CA 1
ATOM 2469 C C . GLY A 1 305 ? -14.434 0.097 62.281 1.00 96.62 305 GLY A C 1
ATOM 2470 O O . GLY A 1 305 ? -14.825 -0.040 63.439 1.00 96.62 305 GLY A O 1
ATOM 2471 N N . LYS A 1 306 ? -15.230 0.609 61.335 1.00 97.94 306 LYS A N 1
ATOM 2472 C CA . LYS A 1 306 ? -16.615 1.053 61.562 1.00 97.94 306 LYS A CA 1
ATOM 2473 C C . LYS A 1 306 ? -17.613 0.091 60.921 1.00 97.94 306 LYS A C 1
ATOM 2475 O O . LYS A 1 306 ? -17.378 -0.404 59.822 1.00 97.94 306 LYS A O 1
ATOM 2480 N N . LYS A 1 307 ? -18.733 -0.173 61.606 1.00 97.81 307 LYS A N 1
ATOM 2481 C CA . LYS A 1 307 ? -19.823 -1.013 61.082 1.00 97.81 307 LYS A CA 1
ATOM 2482 C C . LYS A 1 307 ? -20.813 -0.185 60.266 1.00 97.81 307 LYS A C 1
ATOM 2484 O O . LYS A 1 307 ? -21.295 0.840 60.738 1.00 97.81 307 LYS A O 1
ATOM 2489 N N . TYR A 1 308 ? -21.151 -0.687 59.086 1.00 98.19 308 TYR A N 1
ATOM 2490 C CA . TYR A 1 308 ? -22.098 -0.115 58.133 1.00 98.19 308 TYR A CA 1
ATOM 2491 C C . TYR A 1 308 ? -23.067 -1.201 57.656 1.00 98.19 308 TYR A C 1
ATOM 2493 O O . TYR A 1 308 ? -22.687 -2.371 57.592 1.00 98.19 308 TYR A O 1
ATOM 2501 N N . TYR A 1 309 ? -24.302 -0.836 57.310 1.00 97.88 309 TYR A N 1
ATOM 2502 C CA . TYR A 1 309 ? -25.288 -1.776 56.775 1.00 97.88 309 TYR A CA 1
ATOM 2503 C C . TYR A 1 309 ? -25.748 -1.341 55.380 1.00 97.88 309 TYR A C 1
ATOM 2505 O O . TYR A 1 309 ? -26.271 -0.244 55.216 1.00 97.88 309 TYR A O 1
ATOM 2513 N N . PHE A 1 310 ? -25.562 -2.203 54.377 1.00 97.56 310 PHE A N 1
ATOM 2514 C CA . PHE A 1 310 ? -25.820 -1.896 52.957 1.00 97.56 310 PHE A CA 1
ATOM 2515 C C . PHE A 1 310 ? -27.105 -2.537 52.401 1.00 97.56 310 PHE A C 1
ATOM 2517 O O . PHE A 1 310 ? -27.285 -2.671 51.189 1.00 97.56 310 PHE A O 1
ATOM 2524 N N . GLY A 1 311 ? -27.994 -2.985 53.294 1.00 95.31 311 GLY A N 1
ATOM 2525 C CA . GLY A 1 311 ? -29.165 -3.781 52.926 1.00 95.31 311 GLY A CA 1
ATOM 2526 C C . GLY A 1 311 ? -28.814 -5.187 52.429 1.00 95.31 311 GLY A C 1
ATOM 2527 O O . GLY A 1 311 ? -27.708 -5.454 51.977 1.00 95.31 311 GLY A O 1
ATOM 2528 N N . ASP A 1 312 ? -29.765 -6.107 52.512 1.00 94.56 312 ASP A N 1
ATOM 2529 C CA . ASP A 1 312 ? -29.657 -7.521 52.105 1.00 94.56 312 ASP A CA 1
ATOM 2530 C C . ASP A 1 312 ? -30.712 -7.915 51.052 1.00 94.56 312 ASP A C 1
ATOM 2532 O O . ASP A 1 312 ? -30.916 -9.085 50.748 1.00 94.56 312 ASP A O 1
ATOM 2536 N N . ASN A 1 313 ? -31.374 -6.919 50.463 1.00 93.19 313 ASN A N 1
ATOM 2537 C CA . ASN A 1 313 ? -32.525 -7.059 49.572 1.00 93.19 313 ASN A CA 1
ATOM 2538 C C . ASN A 1 313 ? -32.207 -6.709 48.107 1.00 93.19 313 ASN A C 1
ATOM 2540 O O . ASN A 1 313 ? -33.096 -6.313 47.358 1.00 93.19 313 ASN A O 1
ATOM 2544 N N . GLY A 1 314 ? -30.939 -6.792 47.695 1.00 91.31 314 GLY A N 1
ATOM 2545 C CA . GLY A 1 314 ? -30.547 -6.475 46.316 1.00 91.31 314 GLY A CA 1
ATOM 2546 C C . GLY A 1 314 ? -30.320 -4.986 46.030 1.00 91.31 314 GLY A C 1
ATOM 2547 O O . GLY A 1 314 ? -30.126 -4.639 44.869 1.00 91.31 314 GLY A O 1
ATOM 2548 N N . THR A 1 315 ? -30.335 -4.102 47.038 1.00 91.12 315 THR A N 1
ATOM 2549 C CA . THR A 1 315 ? -30.202 -2.648 46.811 1.00 91.12 315 THR A CA 1
ATOM 2550 C C . THR A 1 315 ? -28.795 -2.087 47.017 1.00 91.12 315 THR A C 1
ATOM 2552 O O . THR A 1 315 ? -28.483 -1.070 46.411 1.00 91.12 315 THR A O 1
ATOM 2555 N N . PHE A 1 316 ? -27.936 -2.746 47.805 1.00 95.69 316 PHE A N 1
ATOM 2556 C CA . PHE A 1 316 ? -26.485 -2.486 47.940 1.00 95.69 316 PHE A CA 1
ATOM 2557 C C . PHE A 1 316 ? -26.050 -1.110 48.492 1.00 95.69 316 PHE A C 1
ATOM 2559 O O . PHE A 1 316 ? -24.851 -0.867 48.638 1.00 95.69 316 PHE A O 1
ATOM 2566 N N . PHE A 1 317 ? -26.975 -0.197 48.789 1.00 96.81 317 PHE A N 1
ATOM 2567 C CA . PHE A 1 317 ? -26.651 1.134 49.304 1.00 96.81 317 PHE A CA 1
ATOM 2568 C C . PHE A 1 317 ? -26.662 1.188 50.836 1.00 96.81 317 PHE A C 1
ATOM 2570 O O . PHE A 1 317 ? -27.410 0.468 51.498 1.00 96.81 317 PHE A O 1
ATOM 2577 N N . LEU A 1 318 ? -25.851 2.085 51.392 1.00 97.69 318 LEU A N 1
ATOM 2578 C CA . LEU A 1 318 ? -25.730 2.361 52.822 1.00 97.69 318 LEU A CA 1
ATOM 2579 C C . LEU A 1 318 ? -27.055 2.871 53.415 1.00 97.69 318 LEU A C 1
ATOM 2581 O O . LEU A 1 318 ? -27.601 3.857 52.916 1.00 97.69 318 LEU A O 1
ATOM 2585 N N . ARG A 1 319 ? -27.523 2.229 54.490 1.00 95.19 319 ARG A N 1
ATOM 2586 C CA . ARG A 1 319 ? -28.672 2.653 55.306 1.00 95.19 319 ARG A CA 1
ATOM 2587 C C . ARG A 1 319 ? -28.246 3.425 56.551 1.00 95.19 319 ARG A C 1
ATOM 2589 O O . ARG A 1 319 ? -27.110 3.203 57.030 1.00 95.19 319 ARG A O 1
#